Protein AF-A0A1Q9CDF4-F1 (afdb_monomer_lite)

pLDDT: mean 84.41, std 15.99, range [46.12, 98.31]

Organism: Symbiodinium microadriaticum (NCBI:txid2951)

Radius of gyration: 22.04 Å; chains: 1; bounding box: 80×31×55 Å

Foldseek 3Di:
DVLVVLLVPDQQNLVLVLVLLLLLLLLLLLLLCLLLVLQVLVHDVSCVVPVVVNVVSVVLNVLSVCLCCPQSVHPPDPVSSVVPVVSVVQLVVLLVVLQVVLVCCQPPPDCPPPVVPNPDSRSSSSSNSSSVSSVVCSNVSVVVSSVVSSVVPPDDDRDDDNDPSSLVSLVSSLVSVLVVLCCVLPVVCVVVVPPDVVSNVVSVVVNVVSCVVSVVVNVCSVCVPPVVVVVVVVVVVVVVVVPPDD

Sequence (246 aa):
MALKAKIWSCSDRVSLVPMVLVKTLLMHAALEVLRIGSQMLEGWTYIVRNKMNFCFDTVMLVCALSALRIVFDVPLTHSYLFEHRDVRNLVGMALGVALASEAFFAFVVPSDAMKAGAAGLSLANILFAAANYVDVVGFMPVVWRLYQAENALDDFAVGTMVSLEAKQQVRVFFGFVCTFYLWDDVLEPISSMMDEPVGMMAHAAHFIMLIDFAGFFLFQVNNPTTTKERGEQLQGLLDEDAQDDP

Structure (mmCIF, N/CA/C/O backbone):
data_AF-A0A1Q9CDF4-F1
#
_entry.id   AF-A0A1Q9CDF4-F1
#
loop_
_atom_site.group_PDB
_atom_site.id
_atom_site.type_symbol
_atom_site.label_atom_id
_atom_site.label_alt_id
_atom_site.label_comp_id
_atom_site.label_asym_id
_atom_site.label_entity_id
_atom_site.label_seq_id
_atom_site.pdbx_PDB_ins_code
_atom_site.Cartn_x
_atom_site.Cartn_y
_atom_site.Cartn_z
_atom_site.occupancy
_atom_site.B_iso_or_equiv
_atom_site.auth_seq_id
_atom_site.auth_comp_id
_atom_site.auth_asym_id
_atom_site.auth_atom_id
_atom_site.pdbx_PDB_model_num
ATOM 1 N N . MET A 1 1 ? -21.794 -0.805 -3.867 1.00 51.50 1 MET A N 1
ATOM 2 C CA . MET A 1 1 ? -23.145 -0.751 -3.250 1.00 51.50 1 MET A CA 1
ATOM 3 C C . MET A 1 1 ? -23.407 -1.920 -2.300 1.00 51.50 1 MET A C 1
ATOM 5 O O . MET A 1 1 ? -23.592 -1.657 -1.121 1.00 51.50 1 MET A O 1
ATOM 9 N N . ALA A 1 2 ? -23.350 -3.184 -2.747 1.00 55.94 2 ALA A N 1
ATOM 10 C CA . ALA A 1 2 ? -23.615 -4.349 -1.882 1.00 55.94 2 ALA A CA 1
ATOM 11 C C . ALA A 1 2 ? -22.716 -4.414 -0.631 1.00 55.94 2 ALA A C 1
ATOM 13 O O . ALA A 1 2 ? -23.214 -4.634 0.468 1.00 55.94 2 ALA A O 1
ATOM 14 N N . LEU A 1 3 ? -21.415 -4.118 -0.775 1.00 57.31 3 LEU A N 1
ATOM 15 C CA . LEU A 1 3 ? -20.489 -4.060 0.361 1.00 57.31 3 LEU A CA 1
ATOM 16 C C . LEU A 1 3 ? -20.908 -2.995 1.388 1.00 57.31 3 LEU A C 1
ATOM 18 O O . LEU A 1 3 ? -20.902 -3.266 2.577 1.00 57.31 3 LEU A O 1
ATOM 22 N N . LYS A 1 4 ? -21.342 -1.807 0.944 1.00 60.84 4 LYS A N 1
ATOM 23 C CA . LYS A 1 4 ? -21.821 -0.743 1.841 1.00 60.84 4 LYS A CA 1
ATOM 24 C C . LYS A 1 4 ? -23.091 -1.157 2.581 1.00 60.84 4 LYS A C 1
ATOM 26 O O . LYS A 1 4 ? -23.144 -0.992 3.792 1.00 60.84 4 LYS A O 1
ATOM 31 N N . ALA A 1 5 ? -24.077 -1.711 1.877 1.00 60.78 5 ALA A N 1
ATOM 32 C CA . ALA A 1 5 ? -25.334 -2.158 2.480 1.00 60.78 5 ALA A CA 1
ATOM 33 C C . ALA A 1 5 ? -25.118 -3.274 3.519 1.00 60.78 5 ALA A C 1
ATOM 35 O O . ALA A 1 5 ? -25.734 -3.258 4.578 1.00 60.78 5 ALA A O 1
ATOM 36 N N . LYS A 1 6 ? -24.182 -4.192 3.257 1.00 62.03 6 LYS A N 1
ATOM 37 C CA . LYS A 1 6 ? -23.807 -5.250 4.205 1.00 62.03 6 LYS A CA 1
ATOM 38 C C . LYS A 1 6 ? -22.963 -4.745 5.360 1.00 62.03 6 LYS A C 1
ATOM 40 O O . LYS A 1 6 ? -23.196 -5.118 6.499 1.00 62.03 6 LYS A O 1
ATOM 45 N N . ILE A 1 7 ? -22.030 -3.832 5.087 1.00 61.44 7 ILE A N 1
ATOM 46 C CA . ILE A 1 7 ? -21.322 -3.123 6.147 1.00 61.44 7 ILE A CA 1
ATOM 47 C C . ILE A 1 7 ? -22.382 -2.505 7.062 1.00 61.44 7 ILE A C 1
ATOM 49 O O . ILE A 1 7 ? -22.317 -2.763 8.250 1.00 61.44 7 ILE A O 1
ATOM 53 N N . TRP A 1 8 ? -23.410 -1.828 6.529 1.00 61.88 8 TRP A N 1
ATOM 54 C CA . TRP A 1 8 ? -24.532 -1.228 7.270 1.00 61.88 8 TRP A CA 1
ATOM 55 C C . TRP A 1 8 ? -25.296 -2.126 8.257 1.00 61.88 8 TRP A C 1
ATOM 57 O O . TRP A 1 8 ? -25.857 -1.543 9.184 1.00 61.88 8 TRP A O 1
ATOM 67 N N . SER A 1 9 ? -25.253 -3.458 8.177 1.00 62.62 9 SER A N 1
ATOM 68 C CA . SER A 1 9 ? -25.986 -4.333 9.107 1.00 62.62 9 SER A CA 1
ATOM 69 C C . SER A 1 9 ? -25.202 -4.779 10.353 1.00 62.62 9 SER A C 1
ATOM 71 O O . SER A 1 9 ? -25.824 -5.078 11.367 1.00 62.62 9 SER A O 1
ATOM 73 N N . CYS A 1 10 ? -23.862 -4.774 10.365 1.00 59.69 10 CYS A N 1
ATOM 74 C CA . CYS A 1 10 ? -23.097 -5.159 11.568 1.00 59.69 10 CYS A CA 1
ATOM 75 C C . CYS A 1 10 ? -23.105 -4.037 12.621 1.00 59.69 10 CYS A C 1
ATOM 77 O O . CYS A 1 10 ? -22.669 -2.931 12.324 1.00 59.69 10 CYS A O 1
ATOM 79 N N . SER A 1 11 ? -23.517 -4.261 13.868 1.00 58.44 11 SER A N 1
ATOM 80 C CA . SER A 1 11 ? -23.495 -3.176 14.871 1.00 58.44 11 SER A CA 1
ATOM 81 C C . SER A 1 11 ? -22.147 -3.001 15.598 1.00 58.44 11 SER A C 1
ATOM 83 O O . SER A 1 11 ? -21.921 -1.933 16.161 1.00 58.44 11 SER A O 1
ATOM 85 N N . ASP A 1 12 ? -21.238 -3.984 15.550 1.00 62.25 12 ASP A N 1
ATOM 86 C CA . ASP A 1 12 ? -19.915 -3.947 16.209 1.00 62.25 12 ASP A CA 1
ATOM 87 C C . ASP A 1 12 ? -18.754 -3.857 15.196 1.00 62.25 12 ASP A C 1
ATOM 89 O O . ASP A 1 12 ? -17.817 -4.651 15.159 1.00 62.25 12 ASP A O 1
ATOM 93 N N . ARG A 1 13 ? -18.845 -2.895 14.271 1.00 65.31 13 ARG A N 1
ATOM 94 C CA . ARG A 1 13 ? -17.840 -2.730 13.205 1.00 65.31 13 ARG A CA 1
ATOM 95 C C . ARG A 1 13 ? -16.533 -2.140 13.698 1.00 65.31 13 ARG A C 1
ATOM 97 O O . ARG A 1 13 ? -15.480 -2.428 13.144 1.00 65.31 13 ARG A O 1
ATOM 104 N N . VAL A 1 14 ? -16.597 -1.261 14.689 1.00 67.38 14 VAL A N 1
ATOM 105 C CA . VAL A 1 14 ? -15.475 -0.366 14.981 1.00 67.38 14 VAL A CA 1
ATOM 106 C C . VAL A 1 14 ? -14.435 -1.017 15.894 1.00 67.38 14 VAL A C 1
ATOM 108 O O . VAL A 1 14 ? -13.273 -0.629 15.842 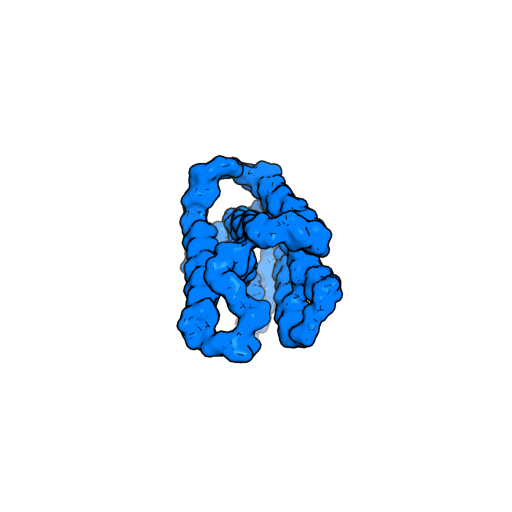1.00 67.38 14 VAL A O 1
ATOM 111 N N . SER A 1 15 ? -14.806 -2.048 16.657 1.00 69.94 15 SER A N 1
ATOM 112 C CA . SER A 1 15 ? -13.861 -2.843 17.453 1.00 69.94 15 SER A CA 1
ATOM 113 C C . SER A 1 15 ? -12.928 -3.695 16.581 1.00 69.94 15 SER A C 1
ATOM 115 O O . SER A 1 15 ? -11.756 -3.879 16.910 1.00 69.94 15 SER A O 1
ATOM 117 N N . LEU A 1 16 ? -13.413 -4.165 15.427 1.00 73.38 16 LEU A N 1
ATOM 118 C CA . LEU A 1 16 ? -12.631 -4.964 14.482 1.00 73.38 16 LEU A CA 1
ATOM 119 C C . LEU A 1 16 ? -11.686 -4.116 13.632 1.00 73.38 16 LEU A C 1
ATOM 121 O O . LEU A 1 16 ? -10.619 -4.595 13.248 1.00 73.38 16 LEU A O 1
ATOM 125 N N . VAL A 1 17 ? -12.061 -2.864 13.355 1.00 82.88 17 VAL A N 1
ATOM 126 C CA . VAL A 1 17 ? -11.344 -1.970 12.439 1.00 82.88 17 VAL A CA 1
ATOM 127 C C . VAL A 1 17 ? -9.850 -1.859 12.779 1.00 82.88 17 VAL A C 1
ATOM 129 O O . VAL A 1 17 ? -9.057 -2.194 11.898 1.00 82.88 17 VAL A O 1
ATOM 132 N N . PRO A 1 18 ? -9.415 -1.525 14.013 1.00 84.50 18 PRO A N 1
ATOM 133 C CA . PRO A 1 18 ? -7.995 -1.375 14.348 1.00 84.50 18 PRO A CA 1
ATOM 134 C C . PRO A 1 18 ? -7.098 -2.540 13.913 1.00 84.50 18 PRO A C 1
ATOM 136 O O . PRO A 1 18 ? -6.059 -2.323 13.292 1.00 84.50 18 PRO A O 1
ATOM 139 N N . MET A 1 19 ? -7.525 -3.784 14.157 1.00 85.62 19 MET A N 1
ATOM 140 C CA . MET A 1 19 ? -6.748 -4.980 13.799 1.00 85.62 19 MET A CA 1
ATOM 141 C C . MET A 1 19 ? -6.533 -5.117 12.291 1.00 85.62 19 MET A C 1
ATOM 143 O O . MET A 1 19 ? -5.534 -5.674 11.836 1.00 85.62 19 MET A O 1
ATOM 147 N N . VAL A 1 20 ? -7.498 -4.654 11.508 1.00 90.81 20 VAL A N 1
ATOM 148 C CA . VAL A 1 20 ? -7.445 -4.694 10.051 1.00 90.81 20 VAL A CA 1
ATOM 149 C C . VAL A 1 20 ? -6.605 -3.545 9.496 1.00 90.81 20 VAL A C 1
ATOM 151 O O . VAL A 1 20 ? -5.839 -3.738 8.548 1.00 90.81 20 VAL A O 1
ATOM 154 N N . LEU A 1 21 ? -6.717 -2.362 10.104 1.00 94.50 21 LEU A N 1
ATOM 155 C CA . LEU A 1 21 ? -5.946 -1.186 9.710 1.00 94.50 21 LEU A CA 1
ATOM 156 C C . LEU A 1 21 ? -4.444 -1.432 9.861 1.00 94.50 21 LEU A C 1
ATOM 158 O O . LEU A 1 21 ? -3.692 -1.089 8.955 1.00 94.50 21 LEU A O 1
ATOM 162 N N . VAL A 1 22 ? -4.020 -2.111 10.936 1.00 96.06 22 VAL A N 1
ATOM 163 C CA . VAL A 1 22 ? -2.616 -2.522 11.135 1.00 96.06 22 VAL A CA 1
ATOM 164 C C . VAL A 1 22 ? -2.112 -3.356 9.961 1.00 96.06 22 VAL A C 1
ATOM 166 O O . VAL A 1 22 ? -1.066 -3.059 9.394 1.00 96.06 22 VAL A O 1
ATOM 169 N N . LYS A 1 23 ? -2.870 -4.376 9.547 1.00 96.50 23 LYS A N 1
ATOM 170 C CA . LYS A 1 23 ? -2.483 -5.245 8.425 1.00 96.50 23 LYS A CA 1
ATOM 171 C C . LYS A 1 23 ? -2.402 -4.479 7.111 1.00 96.50 23 LYS A C 1
ATOM 173 O O . LYS A 1 23 ? -1.488 -4.708 6.331 1.00 96.50 23 LYS A O 1
ATOM 178 N N . THR A 1 24 ? -3.324 -3.549 6.895 1.00 96.12 24 THR A N 1
ATOM 179 C CA . THR A 1 24 ? -3.340 -2.707 5.692 1.00 96.12 24 THR A CA 1
ATOM 180 C C . THR A 1 24 ? -2.151 -1.742 5.680 1.00 96.12 24 THR A C 1
ATOM 182 O O . THR A 1 24 ? -1.486 -1.607 4.659 1.00 96.12 24 THR A O 1
ATOM 185 N N . LEU A 1 25 ? -1.803 -1.138 6.821 1.00 97.31 25 LEU A N 1
ATOM 186 C CA . LEU A 1 25 ? -0.587 -0.329 6.977 1.00 97.31 25 LEU A CA 1
ATOM 187 C C . LEU A 1 25 ? 0.688 -1.143 6.743 1.00 97.31 25 LEU A C 1
ATOM 189 O O . LEU A 1 25 ? 1.612 -0.650 6.107 1.00 97.31 25 LEU A O 1
ATOM 193 N N . LEU A 1 26 ? 0.738 -2.391 7.217 1.00 97.56 26 LEU A N 1
ATOM 194 C CA . LEU A 1 26 ? 1.860 -3.294 6.947 1.00 97.56 26 LEU A CA 1
ATOM 195 C C . LEU A 1 26 ? 1.983 -3.626 5.454 1.00 97.56 26 LEU A C 1
ATOM 197 O O . LEU A 1 26 ? 3.101 -3.683 4.949 1.00 97.56 26 LEU A O 1
ATOM 201 N N . MET A 1 27 ? 0.862 -3.803 4.746 1.00 97.94 27 MET A N 1
ATOM 202 C CA . MET A 1 27 ? 0.863 -3.968 3.286 1.00 97.94 27 MET A CA 1
ATOM 203 C C . MET A 1 27 ? 1.446 -2.735 2.584 1.00 97.94 27 MET A C 1
ATOM 205 O O . MET A 1 27 ? 2.305 -2.894 1.724 1.00 97.94 27 MET A O 1
ATOM 209 N N . HIS A 1 28 ? 1.062 -1.521 2.996 1.00 97.94 28 HIS A N 1
ATOM 210 C CA . HIS A 1 28 ? 1.619 -0.284 2.431 1.00 97.94 28 HIS A CA 1
ATOM 211 C C . HIS A 1 28 ? 3.105 -0.121 2.774 1.00 97.94 28 HIS A C 1
ATOM 213 O O . HIS A 1 28 ? 3.902 0.214 1.912 1.00 97.94 28 HIS A O 1
ATOM 219 N N . ALA A 1 29 ? 3.529 -0.446 3.999 1.00 98.00 29 ALA A N 1
ATOM 220 C CA . ALA A 1 29 ? 4.950 -0.436 4.342 1.00 98.00 29 ALA A CA 1
ATOM 221 C C . ALA A 1 29 ? 5.757 -1.426 3.478 1.00 98.00 29 ALA A C 1
ATOM 223 O O . ALA A 1 29 ? 6.869 -1.114 3.060 1.00 98.00 29 ALA A O 1
ATOM 224 N N . ALA A 1 30 ? 5.202 -2.608 3.183 1.00 98.06 30 ALA A N 1
ATOM 225 C CA . ALA A 1 30 ? 5.826 -3.567 2.276 1.00 98.06 30 ALA A CA 1
ATOM 226 C C . ALA A 1 30 ? 5.886 -3.039 0.833 1.00 98.06 30 ALA A C 1
ATOM 228 O O . ALA A 1 30 ? 6.928 -3.168 0.196 1.00 98.06 30 ALA A O 1
ATOM 229 N N . LEU A 1 31 ? 4.807 -2.419 0.346 1.00 97.81 31 LEU A N 1
ATOM 230 C CA . LEU A 1 31 ? 4.756 -1.738 -0.950 1.00 97.81 31 LEU A CA 1
ATOM 231 C C . LEU A 1 31 ? 5.882 -0.705 -1.070 1.00 97.81 31 LEU A C 1
ATOM 233 O O . LEU A 1 31 ? 6.659 -0.776 -2.019 1.00 97.81 31 LEU A O 1
ATOM 237 N N . GLU A 1 32 ? 6.030 0.188 -0.089 1.00 98.12 32 GLU A N 1
ATOM 238 C CA . GLU A 1 32 ? 7.061 1.232 -0.133 1.00 98.12 32 GLU A CA 1
ATOM 239 C C . GLU A 1 32 ? 8.474 0.652 -0.118 1.00 98.12 32 GLU A C 1
ATOM 241 O O . GLU A 1 32 ? 9.347 1.091 -0.862 1.00 98.12 32 GLU A O 1
ATOM 246 N N . VAL A 1 33 ? 8.715 -0.390 0.685 1.00 98.25 33 VAL A N 1
ATOM 247 C CA . VAL A 1 33 ? 10.013 -1.082 0.695 1.00 98.25 33 VAL A CA 1
ATOM 248 C C . VAL A 1 33 ? 10.331 -1.681 -0.677 1.00 98.25 33 VAL A C 1
ATOM 250 O O . VAL A 1 33 ? 11.479 -1.611 -1.118 1.00 98.25 33 VAL A O 1
ATOM 253 N N . LEU A 1 34 ? 9.337 -2.247 -1.368 1.00 98.31 34 LEU A N 1
ATOM 254 C CA . LEU A 1 34 ? 9.508 -2.776 -2.722 1.00 98.31 34 LEU A CA 1
ATOM 255 C C . LEU A 1 34 ? 9.769 -1.656 -3.742 1.00 98.31 34 LEU A C 1
ATOM 257 O O . LEU A 1 34 ? 10.687 -1.800 -4.553 1.00 98.31 34 LEU A O 1
ATOM 261 N N . ARG A 1 35 ? 9.037 -0.532 -3.675 1.00 97.38 35 ARG A N 1
ATOM 262 C CA . ARG A 1 35 ? 9.242 0.636 -4.555 1.00 97.38 35 ARG A CA 1
ATOM 263 C C . ARG A 1 35 ? 10.626 1.242 -4.372 1.00 97.38 35 ARG A C 1
ATOM 265 O O . ARG A 1 35 ? 11.392 1.301 -5.332 1.00 97.38 35 ARG A O 1
ATOM 272 N N . ILE A 1 36 ? 10.992 1.593 -3.141 1.00 97.69 36 ILE A N 1
ATOM 273 C CA . ILE A 1 36 ? 12.316 2.134 -2.807 1.00 97.69 36 ILE A CA 1
ATOM 274 C C . ILE A 1 36 ? 13.405 1.139 -3.223 1.00 97.69 36 ILE A C 1
ATOM 276 O O . ILE A 1 36 ? 14.395 1.527 -3.842 1.00 97.69 36 ILE A O 1
ATOM 280 N N . GLY A 1 37 ? 13.207 -0.155 -2.951 1.00 97.62 37 GLY A N 1
ATOM 281 C CA . GLY A 1 37 ? 14.114 -1.220 -3.377 1.00 97.62 37 GLY A CA 1
ATOM 282 C C . GLY A 1 37 ? 14.328 -1.249 -4.893 1.00 97.62 37 GLY A C 1
ATOM 283 O O . GLY A 1 37 ? 15.474 -1.301 -5.340 1.00 97.62 37 GLY A O 1
ATOM 284 N N . SER A 1 38 ? 13.257 -1.146 -5.685 1.00 96.56 38 SER A N 1
ATOM 285 C CA . SER A 1 38 ? 13.348 -1.039 -7.147 1.00 96.56 38 SER A CA 1
ATOM 286 C C . SER A 1 38 ? 14.145 0.190 -7.577 1.00 96.56 38 SER A C 1
ATOM 288 O O . SER A 1 38 ? 15.118 0.072 -8.321 1.00 96.56 38 SER A O 1
ATOM 290 N N . GLN A 1 39 ? 13.789 1.364 -7.050 1.00 95.38 39 GLN A N 1
ATOM 291 C CA . GLN A 1 39 ? 14.425 2.641 -7.389 1.00 95.38 39 GLN A CA 1
ATOM 292 C C . GLN A 1 39 ? 15.928 2.635 -7.061 1.00 95.38 39 GLN A C 1
ATOM 294 O O . GLN A 1 39 ? 16.735 3.188 -7.807 1.00 95.38 39 GLN A O 1
ATOM 299 N N . MET A 1 40 ? 16.321 1.977 -5.965 1.00 95.94 40 MET A N 1
ATOM 300 C CA . MET A 1 40 ? 17.725 1.799 -5.590 1.00 95.94 40 MET A CA 1
ATOM 301 C C . MET A 1 40 ? 18.485 0.874 -6.547 1.00 95.94 40 MET A C 1
ATOM 303 O O . MET A 1 40 ? 19.651 1.142 -6.841 1.00 95.94 40 MET A O 1
ATOM 307 N N . LEU A 1 41 ? 17.849 -0.191 -7.044 1.00 95.62 41 LEU A N 1
ATOM 308 C CA . LEU A 1 41 ? 18.460 -1.128 -7.994 1.00 95.62 41 LEU A CA 1
ATOM 309 C C . LEU A 1 41 ? 18.634 -0.532 -9.398 1.00 95.62 41 LEU A C 1
ATOM 311 O O . LEU A 1 41 ? 19.586 -0.893 -10.087 1.00 95.62 41 LEU A O 1
ATOM 315 N N . GLU A 1 42 ? 17.770 0.398 -9.808 1.00 92.38 42 GLU A N 1
ATOM 316 C CA . GLU A 1 42 ? 17.913 1.136 -11.076 1.00 92.38 42 GLU A CA 1
ATOM 317 C C . GLU A 1 42 ? 19.081 2.137 -11.065 1.00 92.38 42 GLU A C 1
ATOM 319 O O . GLU A 1 42 ? 19.568 2.561 -12.116 1.00 92.38 42 GLU A O 1
ATOM 324 N N . GLY A 1 43 ? 19.585 2.470 -9.875 1.00 92.31 43 GLY A N 1
ATOM 325 C CA . GLY A 1 43 ? 20.797 3.252 -9.678 1.00 92.31 43 GLY A CA 1
ATOM 326 C C . GLY A 1 43 ? 20.575 4.760 -9.527 1.00 92.31 43 GLY A C 1
ATOM 327 O O . GLY A 1 43 ? 19.477 5.304 -9.631 1.00 92.31 43 GLY A O 1
ATOM 328 N N . TRP A 1 44 ? 21.674 5.470 -9.255 1.00 91.12 44 TRP A N 1
ATOM 329 C CA . TRP A 1 44 ? 21.651 6.880 -8.842 1.00 91.12 44 TRP A CA 1
ATOM 330 C C . TRP A 1 44 ? 21.035 7.832 -9.876 1.00 91.12 44 TRP A C 1
ATOM 332 O O . TRP A 1 44 ? 20.349 8.789 -9.520 1.00 91.12 44 TRP A O 1
ATOM 342 N N . THR A 1 45 ? 21.264 7.581 -11.165 1.00 88.69 45 THR A N 1
ATOM 343 C CA . THR A 1 45 ? 20.718 8.404 -12.254 1.00 88.69 45 THR A CA 1
ATOM 344 C C . THR A 1 45 ? 19.193 8.389 -12.264 1.00 88.69 45 THR A C 1
ATOM 346 O O . THR A 1 45 ? 18.578 9.435 -12.481 1.00 88.69 45 THR A O 1
ATOM 349 N N . TYR A 1 46 ? 18.585 7.237 -11.973 1.00 88.56 46 TYR A N 1
ATOM 350 C CA . TYR A 1 46 ? 17.140 7.105 -11.860 1.00 88.56 46 TYR A CA 1
ATOM 351 C C . TYR A 1 46 ? 16.600 7.873 -10.651 1.00 88.56 46 TYR A C 1
ATOM 353 O O . TYR A 1 46 ? 15.673 8.669 -10.798 1.00 88.56 46 TYR A O 1
ATOM 361 N N . ILE A 1 47 ? 17.240 7.725 -9.486 1.00 89.19 47 ILE A N 1
ATOM 362 C CA . ILE A 1 47 ? 16.861 8.437 -8.254 1.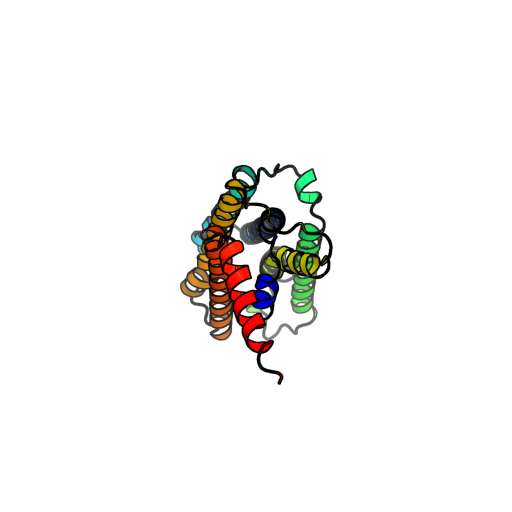00 89.19 47 ILE A CA 1
ATOM 363 C C . ILE A 1 47 ? 16.896 9.956 -8.463 1.00 89.19 47 ILE A C 1
ATOM 365 O O . ILE A 1 47 ? 15.966 10.656 -8.075 1.00 89.19 47 ILE A O 1
ATOM 369 N N . VAL A 1 48 ? 17.934 10.496 -9.111 1.00 88.81 48 VAL A N 1
ATOM 370 C CA . VAL A 1 48 ? 18.039 11.947 -9.357 1.00 88.81 48 VAL A CA 1
ATOM 371 C C . VAL A 1 48 ? 16.951 12.446 -10.311 1.00 88.81 48 VAL A C 1
ATOM 373 O O . VAL A 1 48 ? 16.455 13.565 -10.137 1.00 88.81 48 VAL A O 1
ATOM 376 N N . ARG A 1 49 ? 16.566 11.633 -11.303 1.00 90.75 49 ARG A N 1
ATOM 377 C CA . ARG A 1 49 ? 15.475 11.955 -12.232 1.00 90.75 49 ARG A CA 1
ATOM 378 C C . ARG A 1 49 ? 14.120 11.936 -11.520 1.00 90.75 49 ARG A C 1
ATOM 380 O O . ARG A 1 49 ? 13.367 12.893 -11.651 1.00 90.75 49 ARG A O 1
ATOM 387 N N . ASN A 1 50 ? 13.870 10.911 -10.708 1.00 91.88 50 ASN A N 1
ATOM 388 C CA . ASN A 1 50 ? 12.601 10.654 -10.018 1.00 91.88 50 ASN A CA 1
ATOM 389 C C . ASN A 1 50 ? 12.652 11.002 -8.523 1.00 91.88 50 ASN A C 1
ATOM 391 O O . ASN A 1 50 ? 12.018 10.372 -7.681 1.00 91.88 50 ASN A O 1
ATOM 395 N N . LYS A 1 51 ? 13.408 12.051 -8.196 1.00 93.69 51 LYS A N 1
ATOM 396 C CA . LYS A 1 51 ? 13.684 12.507 -6.827 1.00 93.69 51 LYS A CA 1
ATOM 397 C C . LYS A 1 51 ? 12.433 12.819 -6.007 1.00 93.69 51 LYS A C 1
ATOM 399 O O . LYS A 1 51 ? 12.451 12.618 -4.798 1.00 93.69 51 LYS A O 1
ATOM 404 N N . MET A 1 52 ? 11.362 13.294 -6.647 1.00 94.50 52 MET A N 1
ATOM 405 C CA . MET A 1 52 ? 10.092 13.559 -5.962 1.00 94.50 52 MET A CA 1
ATOM 406 C C . MET A 1 52 ? 9.422 12.261 -5.507 1.00 94.50 52 MET A C 1
ATOM 408 O O . MET A 1 52 ? 9.070 12.170 -4.337 1.00 94.50 52 MET A O 1
ATOM 412 N N . ASN A 1 53 ? 9.336 11.254 -6.382 1.00 93.94 53 ASN A N 1
ATOM 413 C CA . ASN A 1 53 ? 8.723 9.961 -6.062 1.00 93.94 53 ASN A CA 1
ATOM 414 C C . ASN A 1 53 ? 9.532 9.230 -4.989 1.00 93.94 53 ASN A C 1
ATOM 416 O O . ASN A 1 53 ? 8.979 8.856 -3.966 1.00 93.94 53 ASN A O 1
ATOM 420 N N . PHE A 1 54 ? 10.861 9.164 -5.138 1.00 95.62 54 PHE A N 1
ATOM 421 C CA . PHE A 1 54 ? 11.729 8.559 -4.120 1.00 95.62 54 PHE A CA 1
ATOM 422 C C . PHE A 1 54 ? 11.576 9.233 -2.743 1.00 95.62 54 PHE A C 1
ATOM 424 O O . PHE A 1 54 ? 11.533 8.568 -1.706 1.00 95.62 54 PHE A O 1
ATOM 431 N N . CYS A 1 55 ? 11.497 10.570 -2.718 1.00 96.69 55 CYS A N 1
ATOM 432 C CA . CYS A 1 55 ? 11.282 11.327 -1.485 1.00 96.69 55 CYS A CA 1
ATOM 433 C C . CYS A 1 55 ? 9.908 11.027 -0.879 1.00 96.69 55 CYS A C 1
ATOM 435 O O . CYS A 1 55 ? 9.817 10.787 0.324 1.00 96.69 55 CYS A O 1
ATOM 437 N N . PHE A 1 56 ? 8.861 11.014 -1.705 1.00 96.81 56 PHE A N 1
ATOM 438 C CA . PHE A 1 56 ? 7.503 10.719 -1.272 1.00 96.81 56 PHE A CA 1
ATOM 439 C C . PHE A 1 56 ? 7.392 9.304 -0.694 1.00 96.81 56 PHE A C 1
ATOM 441 O O . PHE A 1 56 ? 7.006 9.181 0.464 1.00 96.81 56 PHE A O 1
ATOM 448 N N . ASP A 1 57 ? 7.843 8.277 -1.417 1.00 97.25 57 ASP A N 1
ATOM 449 C CA . ASP A 1 57 ? 7.837 6.875 -0.970 1.00 97.25 57 ASP A CA 1
ATOM 450 C C . ASP A 1 57 ? 8.591 6.713 0.364 1.00 97.25 57 ASP A C 1
ATOM 452 O O . ASP A 1 57 ? 8.137 6.061 1.306 1.00 97.25 57 ASP A O 1
ATOM 456 N N . THR A 1 58 ? 9.733 7.400 0.510 1.00 98.06 58 THR A N 1
ATOM 457 C CA . THR A 1 58 ? 10.501 7.407 1.766 1.00 98.06 58 THR A CA 1
ATOM 458 C C . THR A 1 58 ? 9.718 8.053 2.912 1.00 98.06 58 THR A C 1
ATOM 460 O O . THR A 1 58 ? 9.688 7.519 4.025 1.00 98.06 58 THR A O 1
ATOM 463 N N . VAL A 1 59 ? 9.086 9.205 2.668 1.00 98.12 59 VAL A N 1
ATOM 464 C CA . VAL A 1 59 ? 8.258 9.897 3.666 1.00 98.12 59 VAL A CA 1
ATOM 465 C C . VAL A 1 59 ? 7.066 9.030 4.055 1.00 98.12 59 VAL A C 1
ATOM 467 O O . VAL A 1 59 ? 6.791 8.886 5.245 1.00 98.12 59 VAL A O 1
ATOM 470 N N . MET A 1 60 ? 6.403 8.402 3.089 1.00 98.00 60 MET A N 1
ATOM 471 C CA . MET A 1 60 ? 5.243 7.551 3.320 1.00 98.00 60 MET A CA 1
ATOM 472 C C . MET A 1 60 ? 5.602 6.267 4.061 1.00 98.00 60 MET A C 1
ATOM 474 O O . MET A 1 60 ? 4.887 5.903 4.997 1.00 98.00 60 MET A O 1
ATOM 478 N N . LEU A 1 61 ? 6.756 5.657 3.782 1.00 98.31 61 LEU A N 1
ATOM 479 C CA . LEU A 1 61 ? 7.283 4.555 4.586 1.00 98.31 61 LEU A CA 1
ATOM 480 C C . LEU A 1 61 ? 7.503 4.980 6.042 1.00 98.31 61 LEU A C 1
ATOM 482 O O . LEU A 1 61 ? 7.061 4.295 6.969 1.00 98.31 61 LEU A O 1
ATOM 486 N N . VAL A 1 62 ? 8.151 6.129 6.268 1.00 98.25 62 VAL A N 1
ATOM 487 C CA . VAL A 1 62 ? 8.365 6.663 7.623 1.00 98.25 62 VAL A CA 1
ATOM 488 C C . VAL A 1 62 ? 7.031 6.958 8.307 1.00 98.25 62 VAL A C 1
ATOM 490 O O . VAL A 1 62 ? 6.865 6.608 9.478 1.00 98.25 62 VAL A O 1
ATOM 493 N N . CYS A 1 63 ? 6.062 7.543 7.603 1.00 98.19 63 CYS A N 1
ATOM 494 C CA . CYS A 1 63 ? 4.720 7.802 8.119 1.00 98.19 63 CYS A CA 1
ATOM 495 C C . CYS A 1 63 ? 3.983 6.506 8.477 1.00 98.19 63 CYS A C 1
ATOM 497 O O . CYS A 1 63 ? 3.408 6.436 9.562 1.00 98.19 63 CYS A O 1
ATOM 499 N N . ALA A 1 64 ? 4.041 5.472 7.634 1.00 98.06 64 ALA A N 1
ATOM 500 C CA . ALA A 1 64 ? 3.409 4.180 7.886 1.00 98.06 64 ALA A CA 1
ATOM 501 C C . ALA A 1 64 ? 4.008 3.495 9.125 1.00 98.06 64 ALA A C 1
ATOM 503 O O . ALA A 1 64 ? 3.275 3.082 10.028 1.00 98.06 64 ALA A O 1
ATOM 504 N N . LEU A 1 65 ? 5.341 3.439 9.220 1.00 97.81 65 LEU A N 1
ATOM 505 C CA . LEU A 1 65 ? 6.047 2.870 10.373 1.00 97.81 65 LEU A CA 1
ATOM 506 C C . LEU A 1 65 ? 5.799 3.676 11.655 1.00 97.81 65 LEU A C 1
ATOM 508 O O . LEU A 1 65 ? 5.595 3.096 12.724 1.00 97.81 65 LEU A O 1
ATOM 512 N N . SER A 1 66 ? 5.765 5.007 11.555 1.00 97.69 66 SER A N 1
ATOM 513 C CA . SER A 1 66 ? 5.464 5.890 12.687 1.00 97.69 66 SER A CA 1
ATOM 514 C C . SER A 1 66 ? 4.023 5.719 13.158 1.00 97.69 66 SER A C 1
ATOM 516 O O . SER A 1 66 ? 3.790 5.620 14.360 1.00 97.69 66 SER A O 1
ATOM 518 N N . ALA A 1 67 ? 3.058 5.624 12.238 1.00 97.69 67 ALA A N 1
ATOM 519 C CA . ALA A 1 67 ? 1.662 5.362 12.567 1.00 97.69 67 ALA A CA 1
ATOM 520 C C . ALA A 1 67 ? 1.516 4.011 13.277 1.00 97.69 67 ALA A C 1
ATOM 522 O O . ALA A 1 67 ? 0.931 3.958 14.359 1.00 97.69 67 ALA A O 1
ATOM 523 N N . LEU A 1 68 ? 2.120 2.945 12.734 1.00 97.25 68 LEU A N 1
ATOM 524 C CA . LEU A 1 68 ? 2.150 1.623 13.367 1.00 97.25 68 LEU A CA 1
ATOM 525 C C . LEU A 1 68 ? 2.700 1.693 14.799 1.00 97.25 68 LEU A C 1
ATOM 527 O O . LEU A 1 68 ? 2.090 1.154 15.720 1.00 97.25 68 LEU A O 1
ATOM 531 N N . ARG A 1 69 ? 3.817 2.399 15.009 1.00 97.38 69 ARG A N 1
ATOM 532 C CA . ARG A 1 69 ? 4.486 2.446 16.314 1.00 97.38 69 ARG A CA 1
ATOM 533 C C . ARG A 1 69 ? 3.795 3.337 17.347 1.00 97.38 69 ARG A C 1
ATOM 535 O O . ARG A 1 69 ? 3.795 2.966 18.518 1.00 97.38 69 ARG A O 1
ATOM 542 N N . ILE A 1 70 ? 3.323 4.516 16.939 1.00 97.56 70 ILE A N 1
ATOM 543 C CA . ILE A 1 70 ? 2.839 5.583 17.836 1.00 97.56 70 ILE A CA 1
ATOM 544 C C . ILE A 1 70 ? 1.326 5.501 18.040 1.00 97.56 70 ILE A C 1
ATOM 546 O O . ILE A 1 70 ? 0.842 5.799 19.122 1.00 97.56 70 ILE A O 1
ATOM 550 N N . VAL A 1 71 ? 0.572 5.148 16.996 1.00 96.88 71 VAL A N 1
ATOM 551 C CA . VAL A 1 71 ? -0.899 5.220 17.008 1.00 96.88 71 VAL A CA 1
ATOM 552 C C . VAL A 1 71 ? -1.532 3.845 17.210 1.00 96.88 71 VAL A C 1
ATOM 554 O O . VAL A 1 71 ? -2.590 3.736 17.827 1.00 96.88 71 VAL A O 1
ATOM 557 N N . PHE A 1 72 ? -0.886 2.792 16.709 1.00 95.19 72 PHE A N 1
ATOM 558 C CA . PHE A 1 72 ? -1.353 1.411 16.865 1.00 95.19 72 PHE A CA 1
ATOM 559 C C . PHE A 1 72 ? -0.584 0.622 17.932 1.00 95.19 72 PHE A C 1
ATOM 561 O O . PHE A 1 72 ? -0.882 -0.553 18.128 1.00 95.19 72 PHE A O 1
ATOM 568 N N . ASP A 1 73 ? 0.400 1.244 18.593 1.00 96.06 73 ASP A N 1
ATOM 569 C CA . ASP A 1 73 ? 1.264 0.622 19.607 1.00 96.06 73 ASP A CA 1
ATOM 570 C C . ASP A 1 73 ? 1.882 -0.719 19.171 1.00 96.06 73 ASP A C 1
ATOM 572 O O . ASP A 1 73 ? 2.176 -1.603 19.978 1.00 96.06 73 ASP A O 1
ATOM 576 N N . VAL A 1 74 ? 2.122 -0.871 17.866 1.00 95.25 74 VAL A N 1
ATOM 577 C CA . VAL A 1 74 ? 2.677 -2.094 17.294 1.00 95.25 74 VAL A CA 1
ATOM 578 C C . VAL A 1 74 ? 4.189 -2.140 17.543 1.00 95.25 74 VAL A C 1
ATOM 580 O O . VAL A 1 74 ? 4.914 -1.220 17.138 1.00 95.25 74 VAL A O 1
ATOM 583 N N . PRO A 1 75 ? 4.719 -3.212 18.163 1.00 95.19 75 PRO A N 1
ATOM 584 C CA . PRO A 1 75 ? 6.156 -3.393 18.280 1.00 95.19 75 PRO A CA 1
ATOM 585 C C . PRO A 1 75 ? 6.748 -3.729 16.906 1.00 95.19 75 PRO A C 1
ATOM 587 O O . PRO A 1 75 ? 6.478 -4.783 16.336 1.00 95.19 75 PRO A O 1
ATOM 590 N N . LEU A 1 76 ? 7.620 -2.861 16.385 1.00 94.38 76 LEU A N 1
ATOM 591 C CA . LEU A 1 76 ? 8.337 -3.068 15.115 1.00 94.38 76 LEU A CA 1
ATOM 592 C C . LEU A 1 76 ? 9.498 -4.074 15.259 1.00 94.38 76 LEU A C 1
ATOM 594 O O . LEU A 1 76 ? 10.632 -3.812 14.869 1.00 94.38 76 LEU A O 1
ATOM 598 N N . THR A 1 77 ? 9.241 -5.224 15.881 1.00 95.69 77 THR A N 1
ATOM 599 C CA . THR A 1 77 ? 10.204 -6.327 15.987 1.00 95.69 77 THR A CA 1
ATOM 600 C C . THR A 1 77 ? 10.034 -7.271 14.801 1.00 95.69 77 THR A C 1
ATOM 602 O O . THR A 1 77 ? 8.908 -7.558 14.398 1.00 95.69 77 THR A O 1
ATOM 605 N N . HIS A 1 78 ? 11.132 -7.818 14.271 1.00 92.31 78 HIS A N 1
ATOM 606 C CA . HIS A 1 78 ? 11.083 -8.779 13.161 1.00 92.31 78 HIS A CA 1
ATOM 607 C C . HIS A 1 78 ? 10.107 -9.934 13.423 1.00 92.31 78 HIS A C 1
ATOM 609 O O . HIS A 1 78 ? 9.304 -10.261 12.555 1.00 92.31 78 HIS A O 1
ATOM 615 N N . SER A 1 79 ? 10.115 -10.500 14.635 1.00 94.56 79 SER A N 1
ATOM 616 C CA . SER A 1 79 ? 9.208 -11.586 15.022 1.00 94.56 79 SER A CA 1
ATOM 617 C C . SER A 1 79 ? 7.733 -11.224 14.836 1.00 94.56 79 SER A C 1
ATOM 619 O O . SER A 1 79 ? 6.976 -12.044 14.329 1.00 94.56 79 SER A O 1
ATOM 621 N N . TYR A 1 80 ? 7.353 -9.987 15.175 1.00 93.69 80 TYR A N 1
ATOM 622 C CA . TYR A 1 80 ? 5.983 -9.498 15.027 1.00 93.69 80 TYR A CA 1
ATOM 623 C C . TYR A 1 80 ? 5.603 -9.332 13.549 1.00 93.69 80 TYR A C 1
ATOM 625 O O . TYR A 1 80 ? 4.556 -9.802 13.112 1.00 93.69 80 TYR A O 1
ATOM 633 N N . LEU A 1 81 ? 6.495 -8.753 12.735 1.00 90.81 81 LEU A N 1
ATOM 634 C CA . LEU A 1 81 ? 6.264 -8.618 11.290 1.00 90.81 81 LEU A CA 1
ATOM 635 C C . LEU A 1 81 ? 6.052 -9.982 10.608 1.00 90.81 81 LEU A C 1
ATOM 637 O O . LEU A 1 81 ? 5.207 -10.108 9.723 1.00 90.81 81 LEU A O 1
ATOM 641 N N . PHE A 1 82 ? 6.770 -11.024 11.043 1.00 92.88 82 PHE A N 1
ATOM 642 C CA . PHE A 1 82 ? 6.620 -12.384 10.510 1.00 92.88 82 PHE A CA 1
ATOM 643 C C . PHE A 1 82 ? 5.415 -13.160 11.066 1.00 92.88 82 PHE A C 1
ATOM 645 O O . PHE A 1 82 ? 5.058 -14.203 10.500 1.00 92.88 82 PHE A O 1
ATOM 652 N N . GLU A 1 83 ? 4.784 -12.679 12.137 1.00 96.06 83 GLU A N 1
ATOM 653 C CA . GLU A 1 83 ? 3.602 -13.298 12.741 1.00 96.06 83 GLU A CA 1
ATOM 654 C C . GLU A 1 83 ? 2.354 -13.128 11.858 1.00 96.06 83 GLU A C 1
ATOM 656 O O . GLU A 1 83 ? 1.509 -14.025 11.777 1.00 96.06 83 GLU A O 1
ATOM 661 N N . HIS A 1 84 ? 2.280 -12.033 11.096 1.00 94.88 84 HIS A N 1
ATOM 662 C CA . HIS A 1 84 ? 1.198 -11.746 10.152 1.00 94.88 84 HIS A CA 1
ATOM 663 C C . HIS A 1 84 ? 1.306 -12.582 8.868 1.00 94.88 84 HIS A C 1
ATOM 665 O O . HIS A 1 84 ? 1.701 -12.110 7.798 1.00 94.88 84 HIS A O 1
ATOM 671 N N . ARG A 1 85 ? 0.945 -13.867 8.977 1.00 95.31 85 ARG A N 1
ATOM 672 C CA . ARG A 1 85 ? 1.002 -14.839 7.870 1.00 95.31 85 ARG A CA 1
ATOM 673 C C . ARG A 1 85 ? 0.208 -14.400 6.642 1.00 95.31 85 ARG A C 1
ATOM 675 O O . ARG A 1 85 ? 0.629 -14.692 5.533 1.00 95.31 85 ARG A O 1
ATOM 682 N N . ASP A 1 86 ? -0.919 -13.724 6.829 1.00 95.44 86 ASP A N 1
ATOM 683 C CA . ASP A 1 86 ? -1.763 -13.234 5.741 1.00 95.44 86 ASP A CA 1
ATOM 684 C C . ASP A 1 86 ? -1.084 -12.128 4.930 1.00 95.44 86 ASP A C 1
ATOM 686 O O . ASP A 1 86 ? -1.002 -12.249 3.711 1.00 95.44 86 ASP A O 1
ATOM 690 N N . VAL A 1 87 ? -0.507 -11.123 5.596 1.00 96.31 87 VAL A N 1
ATOM 691 C CA . VAL A 1 87 ? 0.291 -10.065 4.947 1.00 96.31 87 VAL A CA 1
ATOM 692 C C . VAL A 1 87 ? 1.462 -10.685 4.182 1.00 96.31 87 VAL A C 1
ATOM 694 O O . VAL A 1 87 ? 1.632 -10.442 2.990 1.00 96.31 87 VAL A O 1
ATOM 697 N N . ARG A 1 88 ? 2.228 -11.574 4.831 1.00 96.62 88 ARG A N 1
ATOM 698 C CA . ARG A 1 88 ? 3.371 -12.251 4.198 1.00 96.62 88 ARG A CA 1
ATOM 699 C C . ARG A 1 88 ? 2.963 -13.071 2.975 1.00 96.62 88 ARG A C 1
ATOM 701 O O . ARG A 1 88 ? 3.662 -13.043 1.968 1.00 96.62 88 ARG A O 1
ATOM 708 N N . ASN A 1 89 ? 1.866 -13.820 3.064 1.00 97.12 89 ASN A N 1
ATOM 709 C CA . ASN A 1 89 ? 1.400 -14.654 1.961 1.00 97.12 89 ASN A CA 1
ATOM 710 C C . ASN A 1 89 ? 0.920 -13.799 0.779 1.00 97.12 89 ASN A C 1
ATOM 712 O O . ASN A 1 89 ? 1.217 -14.150 -0.358 1.00 97.12 89 ASN A O 1
ATOM 716 N N . LEU A 1 90 ? 0.237 -12.676 1.034 1.00 97.25 90 LEU A N 1
ATOM 717 C CA . LEU A 1 90 ? -0.188 -11.743 -0.014 1.00 97.25 90 LEU A CA 1
ATOM 718 C C . LEU A 1 90 ? 1.010 -11.088 -0.711 1.00 97.25 90 LEU A C 1
ATOM 720 O O . LEU A 1 90 ? 1.070 -11.097 -1.937 1.00 97.25 90 LEU A O 1
ATOM 724 N N . VAL A 1 91 ? 1.996 -10.601 0.049 1.00 97.75 91 VAL A N 1
ATOM 725 C CA . VAL A 1 91 ? 3.233 -10.029 -0.514 1.00 97.75 91 VAL A CA 1
ATOM 726 C C . VAL A 1 91 ? 4.026 -11.084 -1.292 1.00 97.75 91 VAL A C 1
ATOM 728 O O . VAL A 1 91 ? 4.492 -10.824 -2.398 1.00 97.75 91 VAL A O 1
ATOM 731 N N . GLY A 1 92 ? 4.142 -12.303 -0.757 1.00 97.94 92 GLY A N 1
ATOM 732 C CA . GLY A 1 92 ? 4.797 -13.416 -1.447 1.00 97.94 92 GLY A CA 1
ATOM 733 C C . GLY A 1 92 ? 4.091 -13.809 -2.747 1.00 97.94 92 GLY A C 1
ATOM 734 O O . GLY A 1 92 ? 4.751 -14.078 -3.747 1.00 97.94 92 GLY A O 1
ATOM 735 N N . MET A 1 93 ? 2.756 -13.795 -2.758 1.00 97.88 93 MET A N 1
ATOM 736 C CA . MET A 1 93 ? 1.959 -14.031 -3.961 1.00 97.88 93 MET A CA 1
ATOM 737 C C . MET A 1 93 ? 2.171 -12.919 -4.995 1.00 97.88 93 MET A C 1
ATOM 739 O O . MET A 1 93 ? 2.404 -13.230 -6.158 1.00 97.88 93 MET A O 1
ATOM 743 N N . ALA A 1 94 ? 2.165 -11.650 -4.579 1.00 97.94 94 ALA A N 1
ATOM 744 C CA . ALA A 1 94 ? 2.440 -10.508 -5.452 1.00 97.94 94 ALA A CA 1
ATOM 745 C C . ALA A 1 94 ? 3.836 -10.593 -6.098 1.00 97.94 94 ALA A C 1
ATOM 747 O O . ALA A 1 94 ? 3.966 -10.423 -7.309 1.00 97.94 94 ALA A O 1
ATOM 748 N N . LEU A 1 95 ? 4.864 -10.955 -5.321 1.00 98.19 95 LEU A N 1
ATOM 749 C CA . LEU A 1 95 ? 6.217 -11.217 -5.829 1.00 98.19 95 LEU A CA 1
ATOM 750 C C . LEU A 1 95 ? 6.258 -12.390 -6.814 1.00 98.19 95 LEU A C 1
ATOM 752 O O . LEU A 1 95 ? 6.921 -12.307 -7.845 1.00 98.19 95 LEU A O 1
ATOM 756 N N . GLY A 1 96 ? 5.550 -13.482 -6.515 1.00 97.75 96 GLY A N 1
ATOM 757 C CA . GLY A 1 96 ? 5.467 -14.644 -7.399 1.00 97.75 96 GLY A CA 1
ATOM 758 C C . GLY A 1 96 ? 4.803 -14.316 -8.737 1.00 97.75 96 GLY A C 1
ATOM 759 O O . GLY A 1 96 ? 5.309 -14.721 -9.782 1.00 97.75 96 GLY A O 1
ATOM 760 N N . VAL A 1 97 ? 3.711 -13.545 -8.711 1.00 97.50 97 VAL A N 1
ATOM 761 C CA . VAL A 1 97 ? 3.019 -13.072 -9.920 1.00 97.50 97 VAL A CA 1
ATOM 762 C C . VAL A 1 97 ? 3.916 -12.128 -10.720 1.00 97.50 97 VAL A C 1
ATOM 764 O O . VAL A 1 97 ? 4.046 -12.329 -11.923 1.00 97.50 97 VAL A O 1
ATOM 767 N N . ALA A 1 98 ? 4.596 -11.177 -10.070 1.00 96.12 98 ALA A N 1
ATOM 768 C CA . ALA A 1 98 ? 5.553 -10.279 -10.721 1.00 96.12 98 ALA A CA 1
ATOM 769 C C . ALA A 1 98 ? 6.702 -11.024 -11.402 1.00 96.12 98 ALA A C 1
ATOM 771 O O . ALA A 1 98 ? 7.006 -10.779 -12.568 1.00 96.12 98 ALA A O 1
ATOM 772 N N . LEU A 1 99 ? 7.313 -11.982 -10.705 1.00 96.38 99 LEU A N 1
ATOM 773 C CA . LEU A 1 99 ? 8.371 -12.808 -11.276 1.00 96.38 99 LEU A CA 1
ATOM 774 C C . LEU A 1 99 ? 7.865 -13.609 -12.482 1.00 96.38 99 LEU A C 1
ATOM 776 O O . LEU A 1 99 ? 8.548 -13.678 -13.502 1.00 96.38 99 LEU A O 1
ATOM 780 N N . ALA A 1 100 ? 6.677 -14.209 -12.374 1.00 95.75 100 ALA A N 1
ATOM 781 C CA . ALA A 1 100 ? 6.086 -14.987 -13.454 1.00 95.75 100 ALA A CA 1
ATOM 782 C C . ALA A 1 100 ? 5.735 -14.117 -14.671 1.00 95.75 100 ALA A C 1
ATOM 784 O O . ALA A 1 100 ? 6.002 -14.539 -15.797 1.00 95.75 100 ALA A O 1
ATOM 785 N N . SER A 1 101 ? 5.186 -12.912 -14.469 1.00 93.38 101 SER A N 1
ATOM 786 C CA . SER A 1 101 ? 4.868 -11.990 -15.564 1.00 93.38 101 SER A CA 1
ATOM 787 C C . SER A 1 101 ? 6.130 -11.503 -16.269 1.00 93.38 101 SER A C 1
ATOM 789 O O . SER A 1 101 ? 6.213 -11.606 -17.491 1.00 93.38 101 SER A O 1
ATOM 791 N N . GLU A 1 102 ? 7.146 -11.066 -15.522 1.00 91.31 102 GLU A N 1
ATOM 792 C CA . GLU A 1 102 ? 8.419 -10.613 -16.097 1.00 91.31 102 GLU A CA 1
ATOM 793 C C . GLU A 1 102 ? 9.140 -11.747 -16.840 1.00 91.31 102 GLU A C 1
ATOM 795 O O . GLU A 1 102 ? 9.625 -11.557 -17.955 1.00 91.31 102 GLU A O 1
ATOM 800 N N . ALA A 1 103 ? 9.151 -12.963 -16.281 1.00 91.75 103 ALA A N 1
ATOM 801 C CA . ALA A 1 103 ? 9.713 -14.130 -16.957 1.00 91.75 103 ALA A CA 1
ATOM 802 C C . ALA A 1 103 ? 8.942 -14.478 -18.240 1.00 91.75 103 ALA A C 1
ATOM 804 O O . ALA A 1 103 ? 9.553 -14.784 -19.264 1.00 91.75 103 ALA A O 1
ATOM 805 N N . PHE A 1 104 ? 7.609 -14.409 -18.218 1.00 90.75 104 PHE A N 1
ATOM 806 C CA . PHE A 1 104 ? 6.791 -14.658 -19.402 1.00 90.75 104 PHE A CA 1
ATOM 807 C C . PHE A 1 104 ? 7.115 -13.666 -20.526 1.00 90.75 104 PHE A C 1
ATOM 809 O O . PHE A 1 104 ? 7.373 -14.086 -21.655 1.00 90.75 104 PHE A O 1
ATOM 816 N N . PHE A 1 105 ? 7.181 -12.367 -20.223 1.00 86.06 105 PHE A N 1
ATOM 817 C CA . PHE A 1 105 ? 7.548 -11.354 -21.215 1.00 86.06 105 PHE A CA 1
ATOM 818 C C . PHE A 1 105 ? 8.988 -11.513 -21.712 1.00 86.06 105 PHE A C 1
ATOM 820 O O . PHE A 1 105 ? 9.232 -11.357 -22.906 1.00 86.06 105 PHE A O 1
ATOM 827 N N . ALA A 1 106 ? 9.924 -11.885 -20.837 1.00 85.50 106 ALA A N 1
ATOM 828 C CA . ALA A 1 106 ? 11.322 -12.080 -21.207 1.00 85.50 106 ALA A CA 1
ATOM 829 C C . ALA A 1 106 ? 11.555 -13.307 -22.108 1.00 85.50 106 ALA A C 1
ATOM 831 O O . ALA A 1 106 ? 12.423 -13.259 -22.980 1.00 85.50 106 ALA A O 1
ATOM 832 N N . PHE A 1 107 ? 10.817 -14.405 -21.901 1.00 87.38 107 PHE A N 1
ATOM 833 C CA . PHE A 1 107 ? 11.096 -15.686 -22.567 1.00 87.38 107 PHE A CA 1
ATOM 834 C C . PHE A 1 107 ? 10.084 -16.094 -23.645 1.00 87.38 107 PHE A C 1
ATOM 836 O O . PHE A 1 107 ? 10.441 -16.884 -24.518 1.00 87.38 107 PHE A O 1
ATOM 843 N N . VAL A 1 108 ? 8.840 -15.608 -23.598 1.00 87.38 108 VAL A N 1
ATOM 844 C CA . VAL A 1 108 ? 7.754 -16.097 -24.471 1.00 87.38 108 VAL A CA 1
ATOM 845 C C . VAL A 1 108 ? 7.378 -15.097 -25.564 1.00 87.38 108 VAL A C 1
ATOM 847 O O . VAL A 1 108 ? 7.045 -15.514 -26.673 1.00 87.38 108 VAL A O 1
ATOM 850 N N . VAL A 1 109 ? 7.429 -13.788 -25.294 1.00 81.50 109 VAL A N 1
ATOM 851 C CA . VAL A 1 109 ? 6.953 -12.769 -26.245 1.00 81.50 109 VAL A CA 1
ATOM 852 C C . VAL A 1 109 ? 8.049 -12.429 -27.276 1.00 81.50 109 VAL A C 1
ATOM 854 O O . VAL A 1 109 ? 9.128 -11.979 -26.891 1.00 81.50 109 VAL A O 1
ATOM 857 N N . PRO A 1 110 ? 7.816 -12.629 -28.594 1.00 65.88 110 PRO A N 1
ATOM 858 C CA . PRO A 1 110 ? 8.830 -12.407 -29.625 1.00 65.88 110 PRO A CA 1
ATOM 859 C C . PRO A 1 110 ? 9.336 -10.959 -29.671 1.00 65.88 110 PRO A C 1
ATOM 861 O O . PRO A 1 110 ? 8.572 -10.000 -29.763 1.00 65.88 110 PRO A O 1
ATOM 864 N N . SER A 1 111 ? 10.661 -10.824 -29.654 1.00 62.59 111 SER A N 1
ATOM 865 C CA . SER A 1 111 ? 11.398 -9.595 -29.334 1.00 62.59 111 SER A CA 1
ATOM 866 C C . SER A 1 111 ? 11.268 -8.411 -30.308 1.00 62.59 111 SER A C 1
ATOM 868 O O . SER A 1 111 ? 11.770 -7.335 -30.004 1.00 62.59 111 SER A O 1
ATOM 870 N N . ASP A 1 112 ? 10.632 -8.542 -31.473 1.00 63.38 112 ASP A N 1
ATOM 871 C CA . ASP A 1 112 ? 10.788 -7.527 -32.531 1.00 63.38 112 ASP A CA 1
ATOM 872 C C . ASP A 1 112 ? 9.960 -6.248 -32.329 1.00 63.38 112 ASP A C 1
ATOM 874 O O . ASP A 1 112 ? 10.354 -5.199 -32.832 1.00 63.38 112 ASP A O 1
ATOM 878 N N . ALA A 1 113 ? 8.890 -6.287 -31.526 1.00 55.47 113 ALA A N 1
ATOM 879 C CA . ALA A 1 113 ? 8.082 -5.104 -31.192 1.00 55.47 113 ALA A CA 1
ATOM 880 C C . ALA A 1 113 ? 8.346 -4.536 -29.779 1.00 55.47 113 ALA A C 1
ATOM 882 O O . ALA A 1 113 ? 8.041 -3.375 -29.526 1.00 55.47 113 ALA A O 1
ATOM 883 N N . MET A 1 114 ? 8.942 -5.316 -28.864 1.00 54.81 114 MET A N 1
ATOM 884 C CA . MET A 1 114 ? 9.145 -4.936 -27.448 1.00 54.81 114 MET A CA 1
ATOM 885 C C . MET A 1 114 ? 10.618 -4.741 -27.040 1.00 54.81 114 MET A C 1
ATOM 887 O O . MET A 1 114 ? 10.919 -4.543 -25.864 1.00 54.81 114 MET A O 1
ATOM 891 N N . LYS A 1 115 ? 11.558 -4.727 -27.996 1.00 49.16 115 LYS A N 1
ATOM 892 C CA . LYS A 1 115 ? 13.005 -4.511 -27.761 1.00 49.16 115 LYS A CA 1
ATOM 893 C C . LYS A 1 115 ? 13.361 -3.219 -27.008 1.00 49.16 115 LYS A C 1
ATOM 895 O O . LYS A 1 115 ? 14.449 -3.148 -26.451 1.00 49.16 115 LYS A O 1
ATOM 900 N N . ALA A 1 116 ? 12.466 -2.231 -26.942 1.00 49.72 116 ALA A N 1
ATOM 901 C CA . ALA A 1 116 ? 12.671 -1.023 -26.139 1.00 49.72 116 ALA A CA 1
ATOM 902 C C . ALA A 1 116 ? 12.511 -1.253 -24.618 1.00 49.72 116 ALA A C 1
ATOM 904 O O . ALA A 1 116 ? 13.067 -0.486 -23.839 1.00 49.72 116 ALA A O 1
ATOM 905 N N . GLY A 1 117 ? 11.803 -2.312 -24.196 1.00 48.31 117 GLY A N 1
ATOM 906 C CA . GLY A 1 117 ? 11.611 -2.689 -22.785 1.00 48.31 117 GLY A CA 1
ATOM 907 C C . GLY A 1 117 ? 12.338 -3.971 -22.358 1.00 48.31 117 GLY A C 1
ATOM 908 O O . GLY A 1 117 ? 12.339 -4.318 -21.181 1.00 48.31 117 GLY A O 1
ATOM 909 N N . ALA A 1 118 ? 12.980 -4.681 -23.291 1.00 51.00 118 ALA A N 1
ATOM 910 C CA . ALA A 1 118 ? 13.607 -5.984 -23.063 1.00 51.00 118 ALA A CA 1
ATOM 911 C C . ALA A 1 118 ? 14.984 -5.891 -22.371 1.00 51.00 118 ALA A C 1
ATOM 913 O O . ALA A 1 118 ? 15.973 -6.433 -22.863 1.00 51.00 118 ALA A O 1
ATOM 914 N N . ALA A 1 119 ? 15.062 -5.242 -21.207 1.00 59.72 119 ALA A N 1
ATOM 915 C CA . ALA A 1 119 ? 16.266 -5.207 -20.366 1.00 59.72 119 ALA A CA 1
ATOM 916 C C . ALA A 1 119 ? 16.610 -6.570 -19.710 1.00 59.72 119 ALA A C 1
ATOM 918 O O . ALA A 1 119 ? 17.462 -6.644 -18.826 1.00 59.72 119 ALA A O 1
ATOM 919 N N . GLY A 1 120 ? 15.982 -7.664 -20.152 1.00 71.31 120 GLY A N 1
ATOM 920 C CA . GLY A 1 120 ? 16.071 -8.974 -19.516 1.00 71.31 120 GLY A CA 1
ATOM 921 C C . GLY A 1 120 ? 15.291 -9.032 -18.203 1.00 71.31 120 GLY A C 1
ATOM 922 O O . GLY A 1 120 ? 14.564 -8.107 -17.846 1.00 71.31 120 GLY A O 1
ATOM 923 N N . LEU A 1 121 ? 15.439 -10.146 -17.484 1.00 85.44 121 LEU A N 1
ATOM 924 C CA . LEU A 1 121 ? 14.828 -10.344 -16.172 1.00 85.44 121 LEU A CA 1
ATOM 925 C C . LEU A 1 121 ? 15.510 -9.424 -15.140 1.00 85.44 121 LEU A C 1
ATOM 927 O O . LEU A 1 121 ? 16.489 -9.807 -14.499 1.00 85.44 121 LEU A O 1
ATOM 931 N N . SER A 1 122 ? 15.026 -8.188 -15.020 1.00 91.69 122 SER A N 1
ATOM 932 C CA . SER A 1 122 ? 15.541 -7.192 -14.079 1.00 91.69 122 SER A CA 1
ATOM 933 C C . SER A 1 122 ? 14.878 -7.3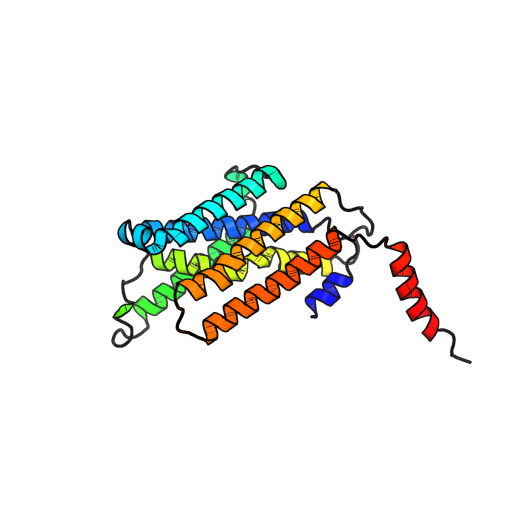55 -12.716 1.00 91.69 122 SER A C 1
ATOM 935 O O . SER A 1 122 ? 13.654 -7.312 -12.600 1.00 91.69 122 SER A O 1
ATOM 937 N N . LEU A 1 123 ? 15.688 -7.492 -11.660 1.00 94.69 123 LEU A N 1
ATOM 938 C CA . LEU A 1 123 ? 15.170 -7.526 -10.291 1.00 94.69 123 LEU A CA 1
ATOM 939 C C . LEU A 1 123 ? 14.414 -6.236 -9.946 1.00 94.69 123 LEU A C 1
ATOM 941 O O . LEU A 1 123 ? 13.416 -6.310 -9.240 1.00 94.69 123 LEU A O 1
ATOM 945 N N . ALA A 1 124 ? 14.843 -5.083 -10.471 1.00 94.50 124 ALA A N 1
ATOM 946 C CA . ALA A 1 124 ? 14.137 -3.824 -10.257 1.00 94.50 124 ALA A CA 1
ATOM 947 C C . ALA A 1 124 ? 12.709 -3.893 -10.821 1.00 94.50 124 ALA A C 1
ATOM 949 O O . ALA A 1 124 ? 11.752 -3.711 -10.076 1.00 94.50 124 ALA A O 1
ATOM 950 N N . ASN A 1 125 ? 12.551 -4.317 -12.081 1.00 92.50 125 ASN A N 1
ATOM 951 C CA . ASN A 1 125 ? 11.232 -4.476 -12.704 1.00 92.50 125 ASN A CA 1
ATOM 952 C C . ASN A 1 125 ? 10.335 -5.439 -11.914 1.00 92.50 125 ASN A C 1
ATOM 954 O O . ASN A 1 125 ? 9.159 -5.153 -11.709 1.00 92.50 125 ASN A O 1
ATOM 958 N N . ILE A 1 126 ? 10.895 -6.549 -11.416 1.00 96.06 126 ILE A N 1
ATOM 959 C CA . ILE A 1 126 ? 10.155 -7.505 -10.582 1.00 96.06 126 ILE A CA 1
ATOM 960 C C . ILE A 1 126 ? 9.684 -6.845 -9.281 1.00 96.06 126 ILE A C 1
ATOM 962 O O . ILE A 1 126 ? 8.531 -7.032 -8.898 1.00 96.06 126 ILE A O 1
ATOM 966 N N . LEU A 1 127 ? 10.541 -6.084 -8.590 1.00 97.62 127 LEU A N 1
ATOM 967 C CA . LEU A 1 127 ? 10.161 -5.398 -7.350 1.00 97.62 127 LEU A CA 1
ATOM 968 C C . LEU A 1 127 ? 9.115 -4.306 -7.603 1.00 97.62 127 LEU A C 1
ATOM 970 O O . LEU A 1 127 ? 8.157 -4.211 -6.839 1.00 97.62 127 LEU A O 1
ATOM 974 N N . PHE A 1 128 ? 9.258 -3.534 -8.681 1.00 95.44 128 PHE A N 1
ATOM 975 C CA . PHE A 1 128 ? 8.283 -2.520 -9.079 1.00 95.44 128 PHE A CA 1
ATOM 976 C C . PHE A 1 128 ? 6.921 -3.141 -9.413 1.00 95.44 128 PHE A C 1
ATOM 978 O O . PHE A 1 128 ? 5.900 -2.742 -8.855 1.00 95.44 128 PHE A O 1
ATOM 985 N N . ALA A 1 129 ? 6.898 -4.182 -10.251 1.00 95.62 129 ALA A N 1
ATOM 986 C CA . ALA A 1 129 ? 5.675 -4.910 -10.578 1.00 95.62 129 ALA A CA 1
ATOM 987 C C . ALA A 1 129 ? 5.046 -5.552 -9.331 1.00 95.62 129 ALA A C 1
ATOM 989 O O . ALA A 1 129 ? 3.831 -5.495 -9.146 1.00 95.62 129 ALA A O 1
ATOM 990 N N . ALA A 1 130 ? 5.862 -6.115 -8.434 1.00 97.94 130 ALA A N 1
ATOM 991 C CA . ALA A 1 130 ? 5.384 -6.665 -7.173 1.00 97.94 130 ALA A CA 1
ATOM 992 C C . ALA A 1 130 ? 4.758 -5.590 -6.284 1.00 97.94 130 ALA A C 1
ATOM 994 O O . ALA A 1 130 ? 3.711 -5.853 -5.702 1.00 97.94 130 ALA A O 1
ATOM 995 N N . ALA A 1 131 ? 5.343 -4.392 -6.203 1.00 97.69 131 ALA A N 1
ATOM 996 C CA . ALA A 1 131 ? 4.763 -3.277 -5.459 1.00 97.69 131 ALA A CA 1
ATOM 997 C C . ALA A 1 131 ? 3.367 -2.912 -5.988 1.00 97.69 131 ALA A C 1
ATOM 999 O O . ALA A 1 131 ? 2.438 -2.785 -5.195 1.00 97.69 131 ALA A O 1
ATOM 1000 N N . ASN A 1 132 ? 3.192 -2.857 -7.312 1.00 95.12 132 ASN A N 1
ATOM 1001 C CA . ASN A 1 132 ? 1.890 -2.594 -7.936 1.00 95.12 132 ASN A CA 1
ATOM 1002 C C . ASN A 1 132 ? 0.873 -3.707 -7.640 1.00 95.12 132 ASN A C 1
ATOM 1004 O O . ASN A 1 132 ? -0.287 -3.437 -7.343 1.00 95.12 132 ASN A O 1
ATOM 1008 N N . TYR A 1 133 ? 1.288 -4.977 -7.650 1.00 96.44 133 TYR A N 1
ATOM 1009 C CA . TYR A 1 133 ? 0.394 -6.063 -7.238 1.00 96.44 133 TYR A CA 1
ATOM 1010 C C . TYR A 1 133 ? 0.066 -6.019 -5.741 1.00 96.44 133 TYR A C 1
ATOM 1012 O O . TYR A 1 133 ? -1.072 -6.312 -5.377 1.00 96.44 133 TYR A O 1
ATOM 1020 N N . VAL A 1 134 ? 1.026 -5.656 -4.877 1.00 97.62 134 VAL A N 1
ATOM 1021 C CA . VAL A 1 134 ? 0.801 -5.452 -3.434 1.00 97.62 134 VAL A CA 1
ATOM 1022 C C . VAL A 1 134 ? -0.216 -4.342 -3.206 1.00 97.62 134 VAL A C 1
ATOM 1024 O O . VAL A 1 134 ? -1.070 -4.518 -2.342 1.00 97.62 134 VAL A O 1
ATOM 1027 N N . ASP A 1 135 ? -0.167 -3.262 -3.984 1.00 95.44 135 ASP A N 1
ATOM 1028 C CA . ASP A 1 135 ? -1.142 -2.173 -3.925 1.00 95.44 135 ASP A CA 1
ATOM 1029 C C . ASP A 1 135 ? -2.566 -2.674 -4.197 1.00 95.44 135 ASP A C 1
ATOM 1031 O O . ASP A 1 135 ? -3.460 -2.552 -3.357 1.00 95.44 135 ASP A O 1
ATOM 1035 N N . VAL A 1 136 ? -2.744 -3.402 -5.305 1.00 92.81 136 VAL A N 1
ATOM 1036 C CA . VAL A 1 136 ? -4.036 -3.993 -5.695 1.00 92.81 136 VAL A CA 1
ATOM 1037 C C . VAL A 1 136 ? -4.605 -4.905 -4.602 1.00 92.81 136 VAL A C 1
ATOM 1039 O O . VAL A 1 136 ? -5.813 -4.905 -4.348 1.00 92.81 136 VAL A O 1
ATOM 1042 N N . VAL A 1 137 ? -3.758 -5.694 -3.932 1.00 96.06 137 VAL A N 1
ATOM 1043 C CA . VAL A 1 137 ? -4.199 -6.584 -2.842 1.00 96.06 137 VAL A CA 1
ATOM 1044 C C . VAL A 1 137 ? -4.096 -5.951 -1.451 1.00 96.06 137 VAL A C 1
ATOM 1046 O O . VAL A 1 137 ? -4.419 -6.611 -0.460 1.00 96.06 137 VAL A O 1
ATOM 1049 N N . GLY A 1 138 ? -3.697 -4.681 -1.345 1.00 94.69 138 GLY A N 1
ATOM 1050 C CA . GLY A 1 138 ? -3.372 -4.008 -0.085 1.00 94.69 138 GLY A CA 1
ATOM 1051 C C . GLY A 1 138 ? -4.551 -3.943 0.882 1.00 94.69 138 GLY A C 1
ATOM 1052 O O . GLY A 1 138 ? -4.376 -4.087 2.093 1.00 94.69 138 GLY A O 1
ATOM 1053 N N . PHE A 1 139 ? -5.771 -3.844 0.345 1.00 93.25 139 PHE A N 1
ATOM 1054 C CA . PHE A 1 139 ? -7.022 -3.832 1.109 1.00 93.25 139 PHE A CA 1
ATOM 1055 C C . PHE A 1 139 ? -7.655 -5.216 1.322 1.00 93.25 139 PHE A C 1
ATOM 1057 O O . PHE A 1 139 ? -8.675 -5.321 2.010 1.00 93.25 139 PHE A O 1
ATOM 1064 N N . MET A 1 140 ? -7.074 -6.305 0.802 1.00 93.94 140 MET A N 1
ATOM 1065 C CA . MET A 1 140 ? -7.616 -7.657 1.009 1.00 93.94 140 MET A CA 1
ATOM 1066 C C . MET A 1 140 ? -7.754 -8.065 2.482 1.00 93.94 140 MET A C 1
ATOM 1068 O O . MET A 1 140 ? -8.763 -8.698 2.805 1.00 93.94 140 MET A O 1
ATOM 1072 N N . PRO A 1 141 ? -6.852 -7.681 3.412 1.00 92.25 141 PRO A N 1
ATOM 1073 C CA . PRO A 1 141 ? -7.067 -7.931 4.835 1.00 92.25 141 PRO A CA 1
ATOM 1074 C C . PRO A 1 141 ? -8.390 -7.348 5.352 1.00 92.25 141 PRO A C 1
ATOM 1076 O O . PRO A 1 141 ? -9.042 -7.969 6.194 1.00 92.25 141 PRO A O 1
ATOM 1079 N N . VAL A 1 142 ? -8.815 -6.193 4.824 1.00 89.44 142 VAL A N 1
ATOM 1080 C CA . VAL A 1 142 ? -10.101 -5.555 5.149 1.00 89.44 142 VAL A CA 1
ATOM 1081 C C . VAL A 1 142 ? -11.263 -6.349 4.608 1.00 89.44 142 VAL A C 1
ATOM 1083 O O . VAL A 1 142 ? -12.168 -6.697 5.368 1.00 89.44 142 VAL A O 1
ATOM 1086 N N . VAL A 1 143 ? -11.219 -6.689 3.325 1.00 88.25 143 VAL A N 1
ATOM 1087 C CA . VAL A 1 143 ? -12.282 -7.459 2.672 1.00 88.25 143 VAL A CA 1
ATOM 1088 C C . VAL A 1 143 ? -12.474 -8.807 3.365 1.00 88.25 143 VAL A C 1
ATOM 1090 O O . VAL A 1 143 ? -13.597 -9.177 3.702 1.00 88.25 143 VAL A O 1
ATOM 1093 N N . TRP A 1 144 ? -11.379 -9.508 3.658 1.00 89.12 144 TRP A N 1
ATOM 1094 C CA . TRP A 1 144 ? -11.414 -10.805 4.326 1.00 89.12 144 TRP A CA 1
ATOM 1095 C C . TRP A 1 144 ? -12.014 -10.725 5.730 1.00 89.12 144 TRP A C 1
ATOM 1097 O O . TRP A 1 144 ? -12.809 -11.574 6.128 1.00 89.12 144 TRP A O 1
ATOM 1107 N N . ARG A 1 145 ? -11.666 -9.689 6.494 1.00 85.12 145 ARG A N 1
ATOM 1108 C CA . ARG A 1 145 ? -12.190 -9.494 7.850 1.00 85.12 145 ARG A CA 1
ATOM 1109 C C . ARG A 1 145 ? -13.660 -9.106 7.861 1.00 85.12 145 ARG A C 1
ATOM 1111 O O . ARG A 1 145 ? -14.392 -9.615 8.702 1.00 85.12 145 ARG A O 1
ATOM 1118 N N . LEU A 1 146 ? -14.097 -8.281 6.912 1.00 81.44 146 LEU A N 1
ATOM 1119 C CA . LEU A 1 146 ? -15.517 -7.991 6.713 1.00 81.44 146 LEU A CA 1
ATOM 1120 C C . LEU A 1 146 ? -16.293 -9.263 6.356 1.00 81.44 146 LEU A C 1
ATOM 1122 O O . LEU A 1 146 ? -17.347 -9.512 6.931 1.00 81.44 146 LEU A O 1
ATOM 1126 N N . TYR A 1 147 ? -15.736 -10.104 5.483 1.00 84.38 147 TYR A N 1
ATOM 1127 C CA . TYR A 1 147 ? -16.329 -11.392 5.131 1.00 84.38 147 TYR A CA 1
ATOM 1128 C C . TYR A 1 147 ? -16.415 -12.349 6.331 1.00 84.38 147 TYR A C 1
ATOM 1130 O O . TYR A 1 147 ? -17.425 -13.019 6.524 1.00 84.38 147 TYR A O 1
ATOM 1138 N N . GLN A 1 148 ? -15.381 -12.417 7.175 1.00 84.44 148 GLN A N 1
ATOM 1139 C CA . GLN A 1 148 ? -15.424 -13.230 8.397 1.00 84.44 148 GLN A CA 1
ATOM 1140 C C . GLN A 1 148 ? -16.467 -12.724 9.396 1.00 84.44 148 GLN A C 1
ATOM 1142 O O . GLN A 1 148 ? -17.195 -13.535 9.958 1.00 84.44 148 GLN A O 1
ATOM 1147 N N . ALA A 1 149 ? -16.550 -11.407 9.598 1.00 78.81 149 ALA A N 1
ATOM 1148 C CA . ALA A 1 149 ? -17.545 -10.802 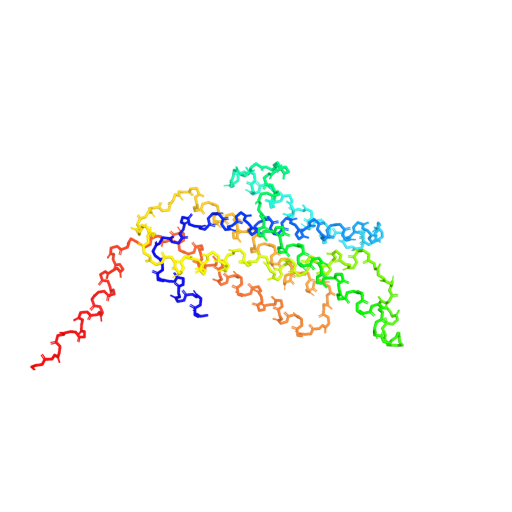10.480 1.00 78.81 149 ALA A CA 1
ATOM 1149 C C . ALA A 1 149 ? -18.976 -11.081 9.997 1.00 78.81 149 ALA A C 1
ATOM 1151 O O . ALA A 1 149 ? -19.852 -11.344 10.812 1.00 78.81 149 ALA A O 1
ATOM 1152 N N . GLU A 1 150 ? -19.194 -11.094 8.678 1.00 74.56 150 GLU A N 1
ATOM 1153 C CA . GLU A 1 150 ? -20.484 -11.450 8.080 1.00 74.56 150 GLU A CA 1
ATOM 1154 C C . GLU A 1 150 ? -20.853 -12.923 8.287 1.00 74.56 150 GLU A C 1
ATOM 1156 O O . GLU A 1 150 ? -22.025 -13.237 8.413 1.00 74.56 150 GLU A O 1
ATOM 1161 N N . ASN A 1 151 ? -19.885 -13.839 8.318 1.00 80.69 151 ASN A N 1
ATOM 1162 C CA . ASN A 1 151 ? -20.180 -15.261 8.518 1.00 80.69 151 ASN A CA 1
ATOM 1163 C C . ASN A 1 151 ? -20.256 -15.660 9.999 1.00 80.69 151 ASN A C 1
ATOM 1165 O O . ASN A 1 151 ? -20.805 -16.708 10.322 1.00 80.69 151 ASN A O 1
ATOM 1169 N N . ALA A 1 152 ? -19.717 -14.842 10.902 1.00 75.81 152 ALA A N 1
ATOM 1170 C CA . ALA A 1 152 ? -19.701 -15.084 12.344 1.00 75.81 152 ALA A CA 1
ATOM 1171 C C . ALA A 1 152 ? -20.965 -14.550 13.054 1.00 75.81 152 ALA A C 1
ATOM 1173 O O . ALA A 1 152 ? -20.865 -14.055 14.175 1.00 75.81 152 ALA A O 1
ATOM 1174 N N . LEU A 1 153 ? -22.129 -14.637 12.394 1.00 56.78 153 LEU A N 1
ATOM 1175 C CA . LEU A 1 153 ? -23.402 -13.969 12.725 1.00 56.78 153 LEU A CA 1
ATOM 1176 C C . LEU A 1 153 ? -23.937 -14.134 14.161 1.00 56.78 153 LEU A C 1
ATOM 1178 O O . LEU A 1 153 ? -24.855 -13.398 14.508 1.00 56.78 153 LEU A O 1
ATOM 1182 N N . ASP A 1 154 ? -23.370 -15.003 15.001 1.00 53.28 154 ASP A N 1
ATOM 1183 C CA . ASP A 1 154 ? -23.974 -15.360 16.291 1.00 53.28 154 ASP A CA 1
ATOM 1184 C C . ASP A 1 154 ? -23.290 -14.813 17.561 1.00 53.28 154 ASP A C 1
ATOM 1186 O O . ASP A 1 154 ? -23.916 -14.874 18.612 1.00 53.28 154 ASP A O 1
ATOM 1190 N N . ASP A 1 155 ? -22.080 -14.226 17.526 1.00 54.41 155 ASP A N 1
ATOM 1191 C CA . ASP A 1 155 ? -21.345 -13.944 18.790 1.00 54.41 155 ASP A CA 1
ATOM 1192 C C . ASP A 1 155 ? -20.676 -12.560 18.935 1.00 54.41 155 ASP A C 1
ATOM 1194 O O . ASP A 1 155 ? -20.034 -12.277 19.952 1.00 54.41 155 ASP A O 1
ATOM 1198 N N . PHE A 1 156 ? -20.825 -11.643 17.974 1.00 54.78 156 PHE A N 1
ATOM 1199 C CA . PHE A 1 156 ? -20.282 -10.288 18.143 1.00 54.78 156 PHE A CA 1
ATOM 1200 C C . PHE A 1 156 ? -21.252 -9.405 18.929 1.00 54.78 156 PHE A C 1
ATOM 1202 O O . PHE A 1 156 ? -22.211 -8.859 18.384 1.00 54.78 156 PHE A O 1
ATOM 1209 N N . ALA A 1 157 ? -20.986 -9.290 20.233 1.00 50.72 157 ALA A N 1
ATOM 1210 C CA . ALA A 1 157 ? -21.735 -8.479 21.184 1.00 50.72 157 ALA A CA 1
ATOM 1211 C C . ALA A 1 157 ? -21.930 -7.035 20.685 1.00 50.72 157 ALA A C 1
ATOM 1213 O O . ALA A 1 157 ? -21.059 -6.169 20.767 1.00 50.72 157 ALA A O 1
ATOM 1214 N N . VAL A 1 158 ? -23.134 -6.786 20.182 1.00 46.12 158 VAL A N 1
ATOM 1215 C CA . VAL A 1 158 ? -23.629 -5.494 19.722 1.00 46.12 158 VAL A CA 1
ATOM 1216 C C . VAL A 1 158 ? -23.657 -4.498 20.887 1.00 46.12 158 VAL A C 1
ATOM 1218 O O . VAL A 1 158 ? -24.372 -4.706 21.863 1.00 46.12 158 VAL A O 1
ATOM 1221 N N . GLY A 1 159 ? -22.921 -3.386 20.769 1.00 53.16 159 GLY A N 1
ATOM 1222 C CA . GLY A 1 159 ? -23.102 -2.216 21.643 1.00 53.16 159 GLY A CA 1
ATOM 1223 C C . GLY A 1 159 ? -21.861 -1.683 22.360 1.00 53.16 159 GLY A C 1
ATOM 1224 O O . GLY A 1 159 ? -21.998 -0.808 23.216 1.00 53.16 159 GLY A O 1
ATOM 1225 N N . THR A 1 160 ? -20.654 -2.147 22.036 1.00 57.69 160 THR A N 1
ATOM 1226 C CA . THR A 1 160 ? -19.441 -1.564 22.622 1.00 57.69 160 THR A CA 1
ATOM 1227 C C . THR A 1 160 ? -19.219 -0.142 22.101 1.00 57.69 160 THR A C 1
ATOM 1229 O O . THR A 1 160 ? -19.156 0.131 20.900 1.00 57.69 160 THR A O 1
ATOM 1232 N N . MET A 1 161 ? -19.131 0.811 23.031 1.00 66.75 161 MET A N 1
ATOM 1233 C CA . MET A 1 161 ? -18.725 2.172 22.708 1.00 66.75 161 MET A CA 1
ATOM 1234 C C . MET A 1 161 ? -17.336 2.152 22.073 1.00 66.75 161 MET A C 1
ATOM 1236 O O . MET A 1 161 ? -16.388 1.615 22.642 1.00 66.75 161 MET A O 1
ATOM 1240 N N . VAL A 1 162 ? -17.209 2.789 20.911 1.00 75.31 162 VAL A N 1
ATOM 1241 C CA . VAL A 1 162 ? -15.917 2.981 20.250 1.00 75.31 162 VAL A CA 1
ATOM 1242 C C . VAL A 1 162 ? -14.991 3.776 21.164 1.00 75.31 162 VAL A C 1
ATOM 1244 O O . VAL A 1 162 ? -15.299 4.928 21.492 1.00 75.31 162 VAL A O 1
ATOM 1247 N N . SER A 1 163 ? -13.850 3.193 21.540 1.00 87.12 163 SER A N 1
ATOM 1248 C CA . SER A 1 163 ? -12.838 3.895 22.331 1.00 87.12 163 SER A CA 1
ATOM 1249 C C . SER A 1 163 ? -12.314 5.122 21.578 1.00 87.12 163 SER A C 1
ATOM 1251 O O . SER A 1 163 ? -12.232 5.135 20.347 1.00 87.12 163 SER A O 1
ATOM 1253 N N . LEU A 1 164 ? -11.950 6.178 22.310 1.00 89.25 164 LEU A N 1
ATOM 1254 C CA . LEU A 1 164 ? -11.377 7.391 21.713 1.00 89.25 164 LEU A CA 1
ATOM 1255 C C . LEU A 1 164 ? -10.106 7.074 20.901 1.00 89.25 164 LEU A C 1
ATOM 1257 O O . LEU A 1 164 ? -9.896 7.650 19.834 1.00 89.25 164 LEU A O 1
ATOM 1261 N N . GLU A 1 165 ? -9.321 6.106 21.373 1.00 91.25 165 GLU A N 1
ATOM 1262 C CA . GLU A 1 165 ? -8.127 5.578 20.709 1.00 91.25 165 GLU A CA 1
ATOM 1263 C C . GLU A 1 165 ? -8.454 4.969 19.341 1.00 91.25 165 GLU A C 1
ATOM 1265 O O . GLU A 1 165 ? -7.838 5.341 18.343 1.00 91.25 165 GLU A O 1
ATOM 1270 N N . ALA A 1 166 ? -9.486 4.122 19.249 1.00 89.44 166 ALA A N 1
ATOM 1271 C CA . ALA A 1 166 ? -9.918 3.549 17.975 1.00 89.44 166 ALA A CA 1
ATOM 1272 C C . ALA A 1 166 ? -10.372 4.643 16.994 1.00 89.44 166 ALA A C 1
ATOM 1274 O O . ALA A 1 166 ? -10.065 4.586 15.802 1.00 89.44 166 ALA A O 1
ATOM 1275 N N . LYS A 1 167 ? -11.040 5.700 17.483 1.00 90.75 167 LYS A N 1
ATOM 1276 C CA . LYS A 1 167 ? -11.401 6.853 16.639 1.00 90.75 167 LYS A CA 1
ATOM 1277 C C . LYS A 1 167 ? -10.167 7.563 16.087 1.00 90.75 167 LYS A C 1
ATOM 1279 O O . LYS A 1 167 ? -10.150 7.941 14.915 1.00 90.75 167 LYS A O 1
ATOM 1284 N N . GLN A 1 168 ? -9.147 7.758 16.920 1.00 94.00 168 GLN A N 1
ATOM 1285 C CA . GLN A 1 168 ? -7.886 8.371 16.511 1.00 94.00 168 GLN A CA 1
ATOM 1286 C C . GLN A 1 168 ? -7.144 7.499 15.490 1.00 94.00 168 GLN A C 1
ATOM 1288 O O . GLN A 1 168 ? -6.722 8.020 14.459 1.00 94.00 168 GLN A O 1
ATOM 1293 N N . GLN A 1 169 ? -7.062 6.188 15.722 1.00 94.31 169 GLN A N 1
ATOM 1294 C CA . GLN A 1 169 ? -6.471 5.215 14.798 1.00 94.31 169 GLN A CA 1
ATOM 1295 C C . GLN A 1 169 ? -7.117 5.273 13.414 1.00 94.31 169 GLN A C 1
ATOM 1297 O O . GLN A 1 169 ? -6.415 5.378 12.410 1.00 94.31 169 GLN A O 1
ATOM 1302 N N . VAL A 1 170 ? -8.452 5.289 13.358 1.00 92.94 170 VAL A N 1
ATOM 1303 C CA . VAL A 1 170 ? -9.204 5.402 12.101 1.00 92.94 170 VAL A CA 1
ATOM 1304 C C . VAL A 1 170 ? -8.892 6.711 11.378 1.00 92.94 170 VAL A C 1
ATOM 1306 O O . VAL A 1 170 ? -8.626 6.699 10.178 1.00 92.94 170 VAL A O 1
ATOM 1309 N N . ARG A 1 171 ? -8.887 7.844 12.092 1.00 94.38 171 ARG A N 1
ATOM 1310 C CA . ARG A 1 171 ? -8.592 9.155 11.490 1.00 94.38 171 ARG A CA 1
ATOM 1311 C C . ARG A 1 171 ? -7.180 9.221 10.918 1.00 94.38 171 ARG A C 1
ATOM 1313 O O . ARG A 1 171 ? -7.014 9.686 9.796 1.00 94.38 171 ARG A O 1
ATOM 1320 N N . VAL A 1 172 ? -6.184 8.754 11.671 1.00 96.62 172 VAL A N 1
ATOM 1321 C CA . VAL A 1 172 ? -4.786 8.749 11.220 1.00 96.62 172 VAL A CA 1
ATOM 1322 C C . VAL A 1 172 ? -4.616 7.825 10.020 1.00 96.62 172 VAL A C 1
ATOM 1324 O O . VAL A 1 172 ? -4.021 8.233 9.028 1.00 96.62 172 VAL A O 1
ATOM 1327 N N . PHE A 1 173 ? -5.182 6.618 10.073 1.00 96.12 173 PHE A N 1
ATOM 1328 C CA . PHE A 1 173 ? -5.117 5.664 8.971 1.00 96.12 173 PHE A CA 1
ATOM 1329 C C . PHE A 1 173 ? -5.729 6.220 7.683 1.00 96.12 173 PHE A C 1
ATOM 1331 O O . PHE A 1 173 ? -5.079 6.205 6.644 1.00 96.12 173 PHE A O 1
ATOM 1338 N N . PHE A 1 174 ? -6.956 6.743 7.734 1.00 95.56 174 PHE A N 1
ATOM 1339 C CA . 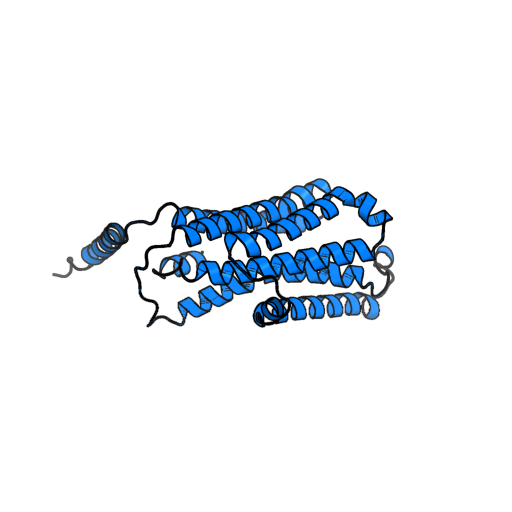PHE A 1 174 ? -7.589 7.276 6.527 1.00 95.56 174 PHE A CA 1
ATOM 1340 C C . PHE A 1 174 ? -6.939 8.576 6.055 1.00 95.56 174 PHE A C 1
ATOM 1342 O O . PHE A 1 174 ? -6.878 8.805 4.855 1.00 95.56 174 PHE A O 1
ATOM 1349 N N . GLY A 1 175 ? -6.392 9.393 6.959 1.00 96.38 175 GLY A N 1
ATOM 1350 C CA . GLY A 1 175 ? -5.549 10.527 6.578 1.00 96.38 175 GLY A CA 1
ATOM 1351 C C . GLY A 1 175 ? -4.305 10.087 5.800 1.00 96.38 175 GLY A C 1
ATOM 1352 O O . GLY A 1 175 ? -4.004 10.665 4.756 1.00 96.38 175 GLY A O 1
ATOM 1353 N N . PHE A 1 176 ? -3.632 9.031 6.267 1.00 97.38 176 PHE A N 1
ATOM 1354 C CA . PHE A 1 176 ? -2.511 8.403 5.567 1.00 97.38 176 PHE A CA 1
ATOM 1355 C C . PHE A 1 176 ? -2.931 7.878 4.187 1.00 97.38 176 PHE A C 1
ATOM 1357 O O . PHE A 1 176 ? -2.360 8.311 3.194 1.00 97.38 176 PHE A O 1
ATOM 1364 N N . VAL A 1 177 ? -3.964 7.031 4.110 1.00 96.25 177 VAL A N 1
ATOM 1365 C CA . VAL A 1 177 ? -4.458 6.434 2.853 1.00 96.25 177 VAL A CA 1
ATOM 1366 C C . VAL A 1 177 ? -4.883 7.509 1.851 1.00 96.25 177 VAL A C 1
ATOM 1368 O O . VAL A 1 177 ? -4.464 7.469 0.701 1.00 96.25 177 VAL A O 1
ATOM 1371 N N . CYS A 1 178 ? -5.662 8.509 2.272 1.00 96.56 178 CYS A N 1
ATOM 1372 C CA . CYS A 1 178 ? -6.078 9.587 1.375 1.00 96.56 178 CYS A CA 1
ATOM 1373 C C . CYS A 1 178 ? -4.884 10.392 0.850 1.00 96.56 178 CYS A C 1
ATOM 1375 O O . CYS A 1 178 ? -4.897 10.793 -0.307 1.00 96.56 178 CYS A O 1
ATOM 1377 N N . THR A 1 179 ? -3.862 10.630 1.678 1.00 97.38 179 THR A N 1
ATOM 1378 C CA . THR A 1 179 ? -2.647 11.341 1.247 1.00 97.38 179 THR A CA 1
ATOM 1379 C C . THR A 1 179 ? -1.817 10.487 0.291 1.00 97.38 179 THR A C 1
ATOM 1381 O O . THR A 1 179 ? -1.364 10.999 -0.729 1.00 97.38 179 THR A O 1
ATOM 1384 N N . PHE A 1 180 ? -1.663 9.194 0.597 1.00 97.12 180 PHE A N 1
ATOM 1385 C CA . PHE A 1 180 ? -0.960 8.220 -0.235 1.00 97.12 180 PHE A CA 1
ATOM 1386 C C . PHE A 1 180 ? -1.565 8.163 -1.638 1.00 97.12 180 PHE A C 1
ATOM 1388 O O . PHE A 1 180 ? -0.897 8.500 -2.609 1.00 97.12 180 PHE A O 1
ATOM 1395 N N . TYR A 1 181 ? -2.860 7.865 -1.738 1.00 96.94 181 TYR A N 1
ATOM 1396 C CA . TYR A 1 181 ? -3.518 7.717 -3.035 1.00 96.94 181 TYR A CA 1
ATOM 1397 C C . TYR A 1 181 ? -3.808 9.047 -3.733 1.00 96.94 181 TYR A C 1
ATOM 1399 O O . TYR A 1 181 ? -3.934 9.070 -4.948 1.00 96.94 181 TYR A O 1
ATOM 1407 N N . LEU A 1 182 ? -3.856 10.184 -3.026 1.00 97.06 182 LEU A N 1
ATOM 1408 C CA . LEU A 1 182 ? -3.867 11.484 -3.709 1.00 97.06 182 LEU A CA 1
ATOM 1409 C C . LEU A 1 182 ? -2.575 11.676 -4.506 1.00 97.06 182 LEU A C 1
ATOM 1411 O O . LEU A 1 182 ? -2.602 12.203 -5.617 1.00 97.06 182 LEU A O 1
ATOM 1415 N N . TRP A 1 183 ? -1.440 11.274 -3.940 1.00 96.56 183 TRP A N 1
ATOM 1416 C CA . TRP A 1 183 ? -0.190 11.308 -4.677 1.00 96.56 183 TRP A CA 1
ATOM 1417 C C . TRP A 1 183 ? -0.188 10.275 -5.804 1.00 96.56 183 TRP A C 1
ATOM 1419 O O . TRP A 1 183 ? -0.006 10.663 -6.954 1.00 96.56 183 TRP A O 1
ATOM 1429 N N . ASP A 1 184 ? -0.465 9.011 -5.482 1.00 94.69 184 ASP A N 1
ATOM 1430 C CA . ASP A 1 184 ? -0.316 7.876 -6.402 1.00 94.69 184 ASP A CA 1
ATOM 1431 C C . ASP A 1 184 ? -1.317 7.889 -7.566 1.00 94.69 184 ASP A C 1
ATOM 1433 O O . ASP A 1 184 ? -0.949 7.692 -8.716 1.00 94.69 184 ASP A O 1
ATOM 1437 N N . ASP A 1 185 ? -2.591 8.184 -7.300 1.00 95.69 185 ASP A N 1
ATOM 1438 C CA . ASP A 1 185 ? -3.648 8.094 -8.313 1.00 95.69 185 ASP A CA 1
ATOM 1439 C C . ASP A 1 185 ? -3.932 9.424 -9.021 1.00 95.69 185 ASP A C 1
ATOM 1441 O O . ASP A 1 185 ? -4.637 9.461 -10.033 1.00 95.69 185 ASP A O 1
ATOM 1445 N N . VAL A 1 186 ? -3.437 10.546 -8.491 1.00 95.12 186 VAL A N 1
ATOM 1446 C CA . VAL A 1 186 ? -3.746 11.873 -9.043 1.00 95.12 186 VAL A CA 1
ATOM 1447 C C . VAL A 1 186 ? -2.479 12.626 -9.406 1.00 95.12 186 VAL A C 1
ATOM 1449 O O . VAL A 1 186 ? -2.289 12.975 -10.570 1.00 95.12 186 VAL A O 1
ATOM 1452 N N . LEU A 1 187 ? -1.609 12.907 -8.436 1.00 95.31 187 LEU A N 1
ATOM 1453 C CA . LEU A 1 187 ? -0.465 13.787 -8.676 1.00 95.31 187 LEU A CA 1
ATOM 1454 C C . LEU A 1 187 ? 0.601 13.129 -9.557 1.00 95.31 187 LEU A C 1
ATOM 1456 O O . LEU A 1 187 ? 1.083 13.779 -10.487 1.00 95.31 187 LEU A O 1
ATOM 1460 N N . GLU A 1 188 ? 0.944 11.864 -9.318 1.00 92.94 188 GLU A N 1
ATOM 1461 C CA . GLU A 1 188 ? 1.936 11.143 -10.115 1.00 92.94 188 GLU A CA 1
ATOM 1462 C C . GLU A 1 188 ? 1.482 10.983 -11.581 1.00 92.94 188 GLU A C 1
ATOM 1464 O O . GLU A 1 188 ? 2.219 11.456 -12.454 1.00 92.94 188 GLU A O 1
ATOM 1469 N N . PRO A 1 189 ? 0.285 10.447 -11.898 1.00 92.75 189 PRO A N 1
ATOM 1470 C CA . PRO A 1 189 ? -0.230 10.363 -13.267 1.00 92.75 189 PRO A CA 1
ATOM 1471 C C . PRO A 1 189 ? -0.237 11.697 -14.021 1.00 92.75 189 PRO A C 1
ATOM 1473 O O . PRO A 1 189 ? 0.148 11.763 -15.190 1.00 92.75 189 PRO A O 1
ATOM 1476 N N . ILE A 1 190 ? -0.628 12.785 -13.346 1.00 91.69 190 ILE A N 1
ATOM 1477 C CA . ILE A 1 190 ? -0.631 14.132 -13.933 1.00 91.69 190 ILE A CA 1
ATOM 1478 C C . ILE A 1 190 ? 0.802 14.614 -14.186 1.00 91.69 190 ILE A C 1
ATOM 1480 O O . ILE A 1 190 ? 1.093 15.170 -15.245 1.00 91.69 190 ILE A O 1
ATOM 1484 N N . SER A 1 191 ? 1.705 14.414 -13.224 1.00 91.25 191 SER A N 1
ATOM 1485 C CA . SER A 1 191 ? 3.094 14.878 -13.322 1.00 91.25 191 SER A CA 1
ATOM 1486 C C . SER A 1 191 ? 3.922 14.098 -14.345 1.00 91.25 191 SER A C 1
ATOM 1488 O O . SER A 1 191 ? 4.795 14.675 -14.993 1.00 91.25 191 SER A O 1
ATOM 1490 N N . SER A 1 192 ? 3.622 12.810 -14.517 1.00 87.38 192 SER A N 1
ATOM 1491 C CA . SER A 1 192 ? 4.266 11.916 -15.480 1.00 87.38 192 SER A CA 1
ATOM 1492 C C . SER A 1 192 ? 3.722 12.069 -16.902 1.00 87.38 192 SER A C 1
ATOM 1494 O O . SER A 1 192 ? 4.285 11.474 -17.816 1.00 87.38 192 SER A O 1
ATOM 1496 N N . MET A 1 193 ? 2.682 12.895 -17.099 1.00 87.38 193 MET A N 1
ATOM 1497 C CA . MET A 1 193 ? 1.978 13.058 -18.376 1.00 87.38 193 MET A CA 1
ATOM 1498 C C . MET A 1 193 ? 1.564 11.705 -18.962 1.00 87.38 193 MET A C 1
ATOM 1500 O O . MET A 1 193 ? 1.866 11.403 -20.112 1.00 87.38 193 MET A O 1
ATOM 1504 N N . MET A 1 194 ? 0.916 10.864 -18.154 1.00 83.25 194 MET A N 1
ATOM 1505 C CA . MET A 1 194 ? 0.543 9.520 -18.584 1.00 83.25 194 MET A CA 1
ATOM 1506 C C . MET A 1 194 ? -0.361 9.564 -19.830 1.00 83.25 194 MET A C 1
ATOM 1508 O O . MET A 1 194 ? -1.505 10.015 -19.772 1.00 83.25 194 MET A O 1
ATOM 1512 N N . ASP A 1 195 ? 0.159 9.065 -20.954 1.00 83.75 195 ASP A N 1
ATOM 1513 C CA . ASP A 1 195 ? -0.490 9.138 -22.272 1.00 83.75 195 ASP A CA 1
ATOM 1514 C C . ASP A 1 195 ? -1.656 8.144 -22.441 1.00 83.75 195 ASP A C 1
ATOM 1516 O O . ASP A 1 195 ? -2.401 8.206 -23.420 1.00 83.75 195 ASP A O 1
ATOM 1520 N N . GLU A 1 196 ? -1.835 7.217 -21.496 1.00 89.06 196 GLU A N 1
ATOM 1521 C CA . GLU A 1 196 ? -2.863 6.178 -21.548 1.00 89.06 196 GLU A CA 1
ATOM 1522 C C . GLU A 1 196 ? -4.162 6.643 -20.859 1.00 89.06 196 GLU A C 1
ATOM 1524 O O . GLU A 1 196 ? -4.278 6.582 -19.629 1.00 89.06 196 GLU A O 1
ATOM 1529 N N . PRO A 1 197 ? -5.202 7.060 -21.614 1.00 88.94 197 PRO A N 1
ATOM 1530 C CA . PRO A 1 197 ? -6.418 7.622 -21.023 1.00 88.94 197 PRO A CA 1
ATOM 1531 C C . PRO A 1 197 ? -7.176 6.602 -20.166 1.00 88.94 197 PRO A C 1
ATOM 1533 O O . PRO A 1 197 ? -7.772 6.964 -19.154 1.00 88.94 197 PRO A O 1
ATOM 1536 N N . VAL A 1 198 ? -7.130 5.320 -20.544 1.00 90.50 198 VAL A N 1
ATOM 1537 C CA . VAL A 1 198 ? -7.753 4.232 -19.776 1.00 90.50 198 VAL A CA 1
ATOM 1538 C C . VAL A 1 198 ? -7.061 4.059 -18.423 1.00 90.50 198 VAL A C 1
ATOM 1540 O O . VAL A 1 198 ? -7.749 3.892 -17.418 1.00 90.50 198 VAL A O 1
ATOM 1543 N N . GLY A 1 199 ? -5.728 4.171 -18.381 1.00 88.62 199 GLY A N 1
ATOM 1544 C CA . GLY A 1 199 ? -4.957 4.149 -17.139 1.00 88.62 199 GLY A CA 1
ATOM 1545 C C . GLY A 1 199 ? -5.348 5.304 -16.218 1.00 88.62 199 GLY A C 1
ATOM 1546 O O . GLY A 1 199 ? -5.682 5.079 -15.057 1.00 88.62 199 GLY A O 1
ATOM 1547 N N . MET A 1 200 ? -5.432 6.532 -16.747 1.00 89.75 200 MET A N 1
ATOM 1548 C CA . MET A 1 200 ? -5.842 7.693 -15.941 1.00 89.75 200 MET A CA 1
ATOM 1549 C C . MET A 1 200 ? -7.255 7.533 -15.377 1.00 89.75 200 MET A C 1
ATOM 1551 O O . MET A 1 200 ? -7.510 7.878 -14.225 1.00 89.75 200 MET A O 1
ATOM 1555 N N . MET A 1 201 ? -8.184 6.996 -16.174 1.00 91.69 201 MET A N 1
ATOM 1556 C CA . MET A 1 201 ? -9.542 6.721 -15.708 1.00 91.69 201 MET A CA 1
ATOM 1557 C C . MET A 1 201 ? -9.569 5.659 -14.608 1.00 91.69 201 MET A C 1
ATOM 1559 O O . MET A 1 201 ? -10.365 5.785 -13.677 1.00 91.69 201 MET A O 1
ATOM 1563 N N . ALA A 1 202 ? -8.716 4.635 -14.695 1.00 90.00 202 ALA A N 1
ATOM 1564 C CA . ALA A 1 202 ? -8.603 3.606 -13.668 1.00 90.00 202 ALA A CA 1
ATOM 1565 C C . ALA A 1 202 ? -8.096 4.192 -12.341 1.00 90.00 202 ALA A C 1
ATOM 1567 O O . ALA A 1 202 ? -8.745 3.978 -11.318 1.00 90.00 202 ALA A O 1
ATOM 1568 N N . HIS A 1 203 ? -7.031 5.000 -12.367 1.00 92.44 203 HIS A N 1
ATOM 1569 C CA . HIS A 1 203 ? -6.521 5.701 -11.181 1.00 92.44 203 HIS A CA 1
ATOM 1570 C C . HIS A 1 203 ? -7.564 6.658 -10.583 1.00 92.44 203 HIS A C 1
ATOM 1572 O O . HIS A 1 203 ? -7.859 6.604 -9.391 1.00 92.44 203 HIS A O 1
ATOM 1578 N N . ALA A 1 204 ? -8.231 7.471 -11.409 1.00 92.19 204 ALA A N 1
ATOM 1579 C CA . ALA A 1 204 ? -9.284 8.367 -10.929 1.00 92.19 204 ALA A CA 1
ATOM 1580 C C . ALA A 1 204 ? -10.453 7.601 -10.280 1.00 92.19 204 ALA A C 1
ATOM 1582 O O . ALA A 1 204 ? -10.956 7.998 -9.227 1.00 92.19 204 ALA A O 1
ATOM 1583 N N . ALA A 1 205 ? -10.888 6.491 -10.887 1.00 93.19 205 ALA A N 1
ATOM 1584 C CA . ALA A 1 205 ? -11.933 5.643 -10.323 1.00 93.19 205 ALA A CA 1
ATOM 1585 C C . ALA A 1 205 ? -11.490 5.000 -9.001 1.00 93.19 205 ALA A C 1
ATOM 1587 O O . ALA A 1 205 ? -12.274 4.971 -8.049 1.00 93.19 205 ALA A O 1
ATOM 1588 N N . HIS A 1 206 ? -10.245 4.524 -8.928 1.00 93.12 206 HIS A N 1
ATOM 1589 C CA . HIS A 1 206 ? -9.652 3.963 -7.720 1.00 93.12 206 HIS A CA 1
ATOM 1590 C C . HIS A 1 206 ? -9.659 4.979 -6.570 1.00 93.12 206 HIS A C 1
ATOM 1592 O O . HIS A 1 206 ? -10.260 4.720 -5.523 1.00 93.12 206 HIS A O 1
ATOM 1598 N N . PHE A 1 207 ? -9.147 6.186 -6.811 1.00 94.56 207 PHE A N 1
ATOM 1599 C CA . PHE A 1 207 ? -9.110 7.260 -5.824 1.00 94.56 207 PHE A CA 1
ATOM 1600 C C . PHE A 1 207 ? -10.502 7.687 -5.337 1.00 94.56 207 PHE A C 1
ATOM 1602 O O . PHE A 1 207 ? -10.724 7.859 -4.137 1.00 94.56 207 PHE A O 1
ATOM 1609 N N . ILE A 1 208 ? -11.478 7.815 -6.245 1.00 94.94 208 ILE A N 1
ATOM 1610 C CA . ILE A 1 208 ? -12.859 8.172 -5.880 1.00 94.94 208 ILE A CA 1
ATOM 1611 C C . ILE A 1 208 ? -13.483 7.093 -4.989 1.00 94.94 208 ILE A C 1
ATOM 1613 O O . ILE A 1 208 ? -14.122 7.424 -3.986 1.00 94.94 208 ILE A O 1
ATOM 1617 N N . MET A 1 209 ? -13.291 5.810 -5.317 1.00 91.56 209 MET A N 1
ATOM 1618 C CA . MET A 1 209 ? -13.775 4.708 -4.480 1.00 91.56 209 MET A CA 1
ATOM 1619 C C . MET A 1 209 ? -13.128 4.729 -3.091 1.00 91.56 209 MET A C 1
ATOM 1621 O O . MET A 1 209 ? -13.816 4.483 -2.097 1.00 91.56 209 MET A O 1
ATOM 1625 N N . LEU A 1 210 ? -11.839 5.064 -3.006 1.00 92.50 210 LEU A N 1
ATOM 1626 C CA . LEU A 1 210 ? -11.117 5.182 -1.742 1.00 92.50 210 LEU A CA 1
ATOM 1627 C C . LEU A 1 210 ? -11.594 6.361 -0.895 1.00 92.50 210 LEU A C 1
ATOM 1629 O O . LEU A 1 210 ? -11.813 6.181 0.301 1.00 92.50 210 LEU A O 1
ATOM 1633 N N . ILE A 1 211 ? -11.824 7.538 -1.486 1.00 94.38 211 ILE A N 1
ATOM 1634 C CA . ILE A 1 211 ? -12.398 8.689 -0.770 1.00 94.38 211 ILE A CA 1
ATOM 1635 C C . ILE A 1 211 ? -13.796 8.358 -0.255 1.00 94.38 211 ILE A C 1
ATOM 1637 O O . ILE A 1 211 ? -14.116 8.661 0.892 1.00 94.38 211 ILE A O 1
ATOM 1641 N N . ASP A 1 212 ? -14.634 7.740 -1.083 1.00 92.69 212 ASP A N 1
ATOM 1642 C CA . ASP A 1 212 ? -15.988 7.348 -0.701 1.00 92.69 212 ASP A CA 1
ATOM 1643 C C . ASP A 1 212 ? -15.972 6.335 0.459 1.00 92.69 212 ASP A C 1
ATOM 1645 O O . ASP A 1 212 ? -16.730 6.450 1.429 1.00 92.69 212 ASP A O 1
ATOM 1649 N N . PHE A 1 213 ? -15.048 5.374 0.409 1.00 87.69 213 PHE A N 1
ATOM 1650 C CA . PHE A 1 213 ? -14.807 4.418 1.484 1.00 87.69 213 PHE A CA 1
ATOM 1651 C C . PHE A 1 213 ? -14.286 5.098 2.763 1.00 87.69 213 PHE A C 1
ATOM 1653 O O . PHE A 1 213 ? -14.835 4.882 3.844 1.00 87.69 213 PHE A O 1
ATOM 1660 N N . ALA A 1 214 ? -13.284 5.970 2.659 1.00 91.38 214 ALA A N 1
ATOM 1661 C CA . ALA A 1 214 ? -12.705 6.700 3.785 1.00 91.38 214 ALA A CA 1
ATOM 1662 C C . ALA A 1 214 ? -13.715 7.649 4.440 1.00 91.38 214 ALA A C 1
ATOM 1664 O O . ALA A 1 214 ? -13.885 7.644 5.661 1.00 91.38 214 ALA A O 1
ATOM 1665 N N . GLY A 1 215 ? -14.435 8.426 3.631 1.00 91.31 215 GLY A N 1
ATOM 1666 C CA . GLY A 1 215 ? -15.474 9.351 4.073 1.00 91.31 215 GLY A CA 1
ATOM 1667 C C . GLY A 1 215 ? -16.585 8.632 4.827 1.00 91.31 215 GLY A C 1
ATOM 1668 O O . GLY A 1 215 ? -17.025 9.107 5.875 1.00 91.31 215 GLY A O 1
ATOM 1669 N N . PHE A 1 216 ? -16.971 7.441 4.365 1.00 86.50 216 PHE A N 1
ATOM 1670 C CA . PHE A 1 216 ? -17.921 6.594 5.070 1.00 86.50 216 PHE A CA 1
ATOM 1671 C C . PHE A 1 216 ? -17.445 6.234 6.490 1.00 86.50 216 PHE A C 1
ATOM 1673 O O . PHE A 1 216 ? -18.178 6.466 7.453 1.00 86.50 216 PHE A O 1
ATOM 1680 N N . PHE A 1 217 ? -16.218 5.730 6.656 1.00 85.31 217 PHE A N 1
ATOM 1681 C CA . PHE A 1 217 ? -15.691 5.375 7.982 1.00 85.31 217 PHE A CA 1
ATOM 1682 C C . PHE A 1 217 ? -15.477 6.591 8.886 1.00 85.31 217 PHE A C 1
ATOM 1684 O O . PHE A 1 217 ? -15.822 6.549 10.069 1.00 85.31 217 PHE A O 1
ATOM 1691 N N . LEU A 1 218 ? -14.956 7.693 8.344 1.00 89.31 218 LEU A N 1
ATOM 1692 C CA . LEU A 1 218 ? -14.758 8.934 9.093 1.00 89.31 218 LEU A CA 1
ATOM 1693 C C . LEU A 1 218 ? -16.088 9.505 9.594 1.00 89.31 218 LEU A C 1
ATOM 1695 O O . LEU A 1 218 ? -16.185 9.916 10.752 1.00 89.31 218 LEU A O 1
ATOM 1699 N N . PHE A 1 219 ? -17.125 9.486 8.754 1.00 88.06 219 PHE A N 1
ATOM 1700 C CA . PHE A 1 219 ? -18.468 9.901 9.145 1.00 88.06 219 PHE A CA 1
ATOM 1701 C C . PHE A 1 219 ? -19.021 9.023 10.272 1.00 88.06 219 PHE A C 1
ATOM 1703 O O . PHE A 1 219 ? -19.511 9.556 11.266 1.00 88.06 219 PHE A O 1
ATOM 1710 N N . GLN A 1 220 ? -18.892 7.695 10.164 1.00 81.88 220 GLN A N 1
ATOM 1711 C CA . GLN A 1 220 ? -19.359 6.770 11.205 1.00 81.88 220 GLN A CA 1
ATOM 1712 C C . GLN A 1 220 ? -18.644 6.966 12.545 1.00 81.88 220 GLN A C 1
ATOM 1714 O O . GLN A 1 220 ? -19.272 6.927 13.600 1.00 81.88 220 GLN A O 1
ATOM 1719 N N . VAL A 1 221 ? -17.335 7.208 12.518 1.00 84.31 221 VAL A N 1
ATOM 1720 C CA . VAL A 1 221 ? -16.538 7.421 13.732 1.00 84.31 221 VAL A CA 1
ATOM 1721 C C . VAL A 1 221 ? -16.875 8.748 14.425 1.00 84.31 221 VAL A C 1
ATOM 1723 O O . VAL A 1 221 ? -16.880 8.823 15.664 1.00 84.31 221 VAL A O 1
ATOM 1726 N N . ASN A 1 222 ? -17.159 9.794 13.644 1.00 85.12 222 ASN A N 1
ATOM 1727 C CA . ASN A 1 222 ? -17.466 11.130 14.157 1.00 85.12 222 ASN A CA 1
ATOM 1728 C C . ASN A 1 222 ? -18.917 11.277 14.623 1.00 85.12 222 ASN A C 1
ATOM 1730 O O . ASN A 1 222 ? -19.154 11.990 15.594 1.00 85.12 222 ASN A O 1
ATOM 1734 N N . ASN A 1 223 ? -19.853 10.569 13.991 1.00 82.69 223 ASN A N 1
ATOM 1735 C CA . ASN A 1 223 ? -21.270 10.576 14.338 1.00 82.69 223 ASN A CA 1
ATOM 1736 C C . ASN A 1 223 ? -21.704 9.185 14.821 1.00 82.69 223 ASN A C 1
ATOM 1738 O O . ASN A 1 223 ? -22.390 8.474 14.077 1.00 82.69 223 ASN A O 1
ATOM 1742 N N . PRO A 1 224 ? -21.316 8.768 16.046 1.00 65.62 224 PRO A N 1
ATOM 1743 C CA . PRO A 1 224 ? -21.868 7.568 16.653 1.00 65.62 224 PRO A CA 1
ATOM 1744 C C . PRO A 1 224 ? -23.349 7.845 16.908 1.00 65.62 224 PRO A C 1
ATOM 1746 O O . PRO A 1 224 ? -23.714 8.427 17.925 1.00 65.62 224 PRO A O 1
ATOM 1749 N N . THR A 1 225 ? -24.200 7.520 15.938 1.00 58.72 225 THR A N 1
ATOM 1750 C CA . THR A 1 225 ? -25.648 7.619 16.109 1.00 58.72 225 THR A CA 1
ATOM 1751 C C . THR A 1 225 ? -25.984 6.744 17.302 1.00 58.72 225 THR A C 1
ATOM 1753 O O . THR A 1 225 ? -25.682 5.551 17.296 1.00 58.72 225 THR A O 1
ATOM 1756 N N . THR A 1 226 ? -26.525 7.349 18.357 1.00 54.84 226 THR A N 1
ATOM 1757 C CA . THR A 1 226 ? -27.046 6.630 19.513 1.00 54.84 226 THR A CA 1
ATOM 1758 C C . THR A 1 226 ? -28.044 5.615 18.988 1.00 54.84 226 THR A C 1
ATOM 1760 O O . THR A 1 226 ? -29.101 5.972 18.479 1.00 54.84 226 THR A O 1
ATOM 1763 N N . THR A 1 227 ? -27.675 4.339 19.069 1.00 53.28 227 THR A N 1
ATOM 1764 C CA . THR A 1 227 ? -28.371 3.195 18.466 1.00 53.28 227 THR A CA 1
ATOM 1765 C C . THR A 1 227 ? -29.858 3.134 18.842 1.00 53.28 227 THR A C 1
ATOM 1767 O O . THR A 1 227 ? -30.643 2.545 18.106 1.00 53.28 227 THR A O 1
ATOM 1770 N N . LYS A 1 228 ? -30.252 3.808 19.935 1.00 51.78 228 LYS A N 1
ATOM 1771 C CA . LYS A 1 228 ? -31.641 4.002 20.373 1.00 51.78 228 LYS A CA 1
ATOM 1772 C C . LYS A 1 228 ? -32.539 4.675 19.333 1.00 51.78 228 LYS A C 1
ATOM 1774 O O . LYS A 1 228 ? -33.542 4.088 18.963 1.00 51.78 228 LYS A O 1
ATOM 1779 N N . GLU A 1 229 ? -32.162 5.835 18.799 1.00 51.91 229 GLU A N 1
ATOM 1780 C CA . GLU A 1 229 ? -33.048 6.580 17.879 1.00 51.91 229 GLU A CA 1
ATOM 1781 C C . GLU A 1 229 ? -33.206 5.876 16.522 1.00 51.91 229 GLU A C 1
ATOM 1783 O O . GLU A 1 229 ? -34.171 6.086 15.793 1.00 51.91 229 GLU A O 1
ATOM 1788 N N . ARG A 1 230 ? -32.249 5.012 16.173 1.00 49.88 230 ARG A N 1
ATOM 1789 C CA . ARG A 1 230 ? -32.174 4.382 14.853 1.00 49.88 230 ARG A CA 1
ATOM 1790 C C . ARG A 1 230 ? -32.856 3.018 14.789 1.00 49.88 230 ARG A C 1
ATOM 1792 O O . ARG A 1 230 ? -33.407 2.676 13.747 1.00 49.88 230 ARG A O 1
ATOM 1799 N N . GLY A 1 231 ? -32.830 2.265 15.893 1.00 54.12 231 GLY A N 1
ATOM 1800 C CA . GLY A 1 231 ? -33.680 1.086 16.064 1.00 54.12 231 GLY A CA 1
ATOM 1801 C C . GLY A 1 231 ? -35.156 1.478 16.061 1.00 54.12 231 GLY A C 1
ATOM 1802 O O . GLY A 1 231 ? -35.934 0.868 15.341 1.00 54.12 231 GLY A O 1
ATOM 1803 N N . GLU A 1 232 ? -35.507 2.570 16.745 1.00 52.28 232 GLU A N 1
ATOM 1804 C CA . GLU A 1 232 ? -36.877 3.102 16.780 1.00 52.28 232 GLU A CA 1
ATOM 1805 C C . GLU A 1 232 ? -37.367 3.583 15.399 1.00 52.28 232 GLU A C 1
ATOM 1807 O O . GLU A 1 232 ? -38.515 3.332 15.047 1.00 52.28 232 GLU A O 1
ATOM 1812 N N . GLN A 1 233 ? -36.508 4.187 14.565 1.00 51.53 233 GLN A N 1
ATOM 1813 C CA . GLN A 1 233 ? -36.884 4.583 13.195 1.00 51.53 233 GLN A CA 1
ATOM 1814 C C . GLN A 1 233 ? -37.135 3.401 12.246 1.00 51.53 233 GLN A C 1
ATOM 1816 O O . GLN A 1 233 ? -38.031 3.472 11.410 1.00 51.53 233 GLN A O 1
ATOM 1821 N N . LEU A 1 234 ? -36.347 2.327 12.343 1.00 49.62 234 LEU A N 1
ATOM 1822 C CA . LEU A 1 234 ? -36.541 1.130 11.515 1.00 49.62 234 LEU A CA 1
ATOM 1823 C C . LEU A 1 234 ? -37.691 0.260 12.024 1.00 49.62 234 LEU A C 1
ATOM 1825 O O . LEU A 1 234 ? -38.395 -0.336 11.219 1.00 49.62 234 LEU A O 1
ATOM 1829 N N . GLN A 1 235 ? -37.896 0.210 13.339 1.00 53.31 235 GLN A N 1
ATOM 1830 C CA . GLN A 1 235 ? -39.011 -0.506 13.945 1.00 53.31 235 GLN A CA 1
ATOM 1831 C C . GLN A 1 235 ? -40.339 0.207 13.659 1.00 53.31 235 GLN A C 1
ATOM 1833 O O . GLN A 1 235 ? -41.287 -0.451 13.257 1.00 53.31 235 GLN A O 1
ATOM 1838 N N . GLY A 1 236 ? -40.371 1.545 13.690 1.00 55.31 236 GLY A N 1
ATOM 1839 C CA . GLY A 1 236 ? -41.538 2.319 13.252 1.00 55.31 236 GLY A CA 1
ATOM 1840 C C . GLY A 1 236 ? -41.914 2.097 11.780 1.00 55.31 236 GLY A C 1
ATOM 1841 O O . GLY A 1 236 ? -43.093 2.000 11.473 1.00 55.31 236 GLY A O 1
ATOM 1842 N N . LEU A 1 237 ? -40.930 1.940 10.885 1.00 51.09 237 LEU A N 1
ATOM 1843 C CA . LEU A 1 237 ? -41.169 1.638 9.463 1.00 51.09 237 LEU A CA 1
ATOM 1844 C C . LEU A 1 237 ? -41.625 0.194 9.199 1.00 51.09 237 LEU A C 1
ATOM 1846 O O . LEU A 1 237 ? -42.207 -0.069 8.155 1.00 51.09 237 LEU A O 1
ATOM 1850 N N . LEU A 1 238 ? -41.325 -0.746 10.099 1.00 55.88 238 LEU A N 1
ATOM 1851 C CA . LEU A 1 238 ? -41.746 -2.147 9.979 1.00 55.88 238 LEU A CA 1
ATOM 1852 C C . LEU A 1 238 ? -43.079 -2.414 10.692 1.00 55.88 238 LEU A C 1
ATOM 1854 O O . LEU A 1 238 ? -43.816 -3.306 10.281 1.00 55.88 238 LEU A O 1
ATOM 1858 N N . ASP A 1 239 ? -43.397 -1.637 11.729 1.00 60.47 239 ASP A N 1
ATOM 1859 C CA . ASP A 1 239 ? -44.676 -1.709 12.438 1.00 60.47 239 ASP A CA 1
ATOM 1860 C C . ASP A 1 239 ? -45.820 -1.045 11.640 1.00 60.47 239 ASP A C 1
ATOM 1862 O O . ASP A 1 239 ? -46.977 -1.425 11.822 1.00 60.47 239 ASP A O 1
ATOM 1866 N N . GLU A 1 240 ? -45.519 -0.109 10.725 1.00 57.09 240 GLU A N 1
ATOM 1867 C CA . GLU A 1 240 ? -46.517 0.505 9.826 1.00 57.09 240 GLU A CA 1
ATOM 1868 C C . GLU A 1 240 ? -47.127 -0.496 8.825 1.00 57.09 240 GLU A C 1
ATOM 1870 O O . GLU A 1 240 ? -48.300 -0.363 8.489 1.00 57.09 240 GLU A O 1
ATOM 1875 N N . ASP A 1 241 ? -46.403 -1.548 8.426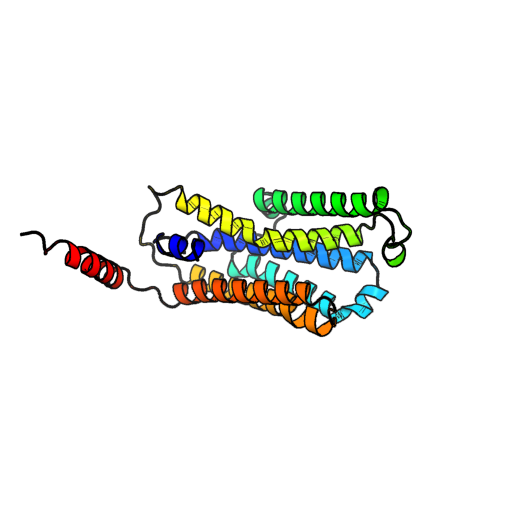 1.00 57.16 241 ASP A N 1
ATOM 1876 C CA . ASP A 1 241 ? -46.913 -2.576 7.499 1.00 57.16 241 ASP A CA 1
ATOM 1877 C C . ASP A 1 241 ? -47.688 -3.711 8.207 1.00 57.16 241 ASP A C 1
ATOM 1879 O O . ASP A 1 241 ? -48.278 -4.570 7.550 1.00 57.16 241 ASP A O 1
ATOM 1883 N N . ALA A 1 242 ? -47.706 -3.746 9.546 1.00 57.47 242 ALA A N 1
ATOM 1884 C CA . ALA A 1 242 ? -48.315 -4.831 10.324 1.00 57.47 242 ALA A CA 1
ATOM 1885 C C . ALA A 1 242 ? -49.737 -4.528 10.842 1.00 57.47 242 ALA A C 1
ATOM 1887 O O . ALA A 1 242 ? -50.330 -5.380 11.507 1.00 57.47 242 ALA A O 1
ATOM 1888 N N . GLN A 1 243 ? -50.290 -3.337 10.576 1.00 56.84 243 GLN A N 1
ATOM 1889 C CA . GLN A 1 243 ? -51.602 -2.912 11.099 1.00 56.84 243 GLN A CA 1
ATOM 1890 C C . GLN A 1 243 ? -52.748 -2.886 10.072 1.00 56.84 243 GLN A C 1
ATOM 1892 O O . GLN A 1 243 ? -53.878 -2.601 10.463 1.00 56.84 243 GLN A O 1
ATOM 1897 N N . ASP A 1 244 ? -52.502 -3.260 8.814 1.00 59.16 244 ASP A N 1
ATOM 1898 C CA . ASP A 1 244 ? -53.487 -3.172 7.720 1.00 59.16 244 ASP A CA 1
ATOM 1899 C C . ASP A 1 244 ? -54.003 -4.539 7.206 1.00 59.16 244 ASP A C 1
ATOM 1901 O O . ASP A 1 244 ? -54.349 -4.668 6.032 1.00 59.16 244 ASP A O 1
ATOM 1905 N N . ASP A 1 245 ? -54.122 -5.559 8.069 1.00 58.00 245 ASP A N 1
ATOM 1906 C CA . ASP A 1 245 ? -54.862 -6.797 7.743 1.00 58.00 245 ASP A CA 1
ATOM 1907 C C . ASP A 1 245 ? -56.174 -6.890 8.571 1.00 58.00 245 ASP A C 1
ATOM 1909 O O . ASP A 1 245 ? -56.110 -7.075 9.793 1.00 58.00 245 ASP A O 1
ATOM 1913 N N . PRO A 1 246 ? -57.362 -6.709 7.945 1.00 63.19 246 PRO A N 1
ATOM 1914 C CA . PRO A 1 246 ? -58.681 -6.749 8.595 1.00 63.19 246 PRO A CA 1
ATOM 1915 C C . PRO A 1 246 ? -59.235 -8.155 8.888 1.00 63.19 246 PRO A C 1
ATOM 1917 O O . PRO A 1 246 ? -58.931 -9.114 8.141 1.00 63.19 246 PRO A O 1
#

Secondary structure (DSSP, 8-state):
-HHHHHHTT-S-HHHHHHHHHHHHHHHHHHHHHHHHHHHHHH-HHHHHHTHHHHHHHHHHHHHHHHHHHHTS-----HHHHHH-HHHHHHHHHHHHHHHHHHHHHHHTS-TTTTTTT---S-HHHHHHHHHHHHHHHTTHHHHHHHHHHHH-TT---TTPPPPHHHHHHHHHHHHHHHHHHHIIIIIHHHHTT---HHHHHHHHHHHHHHHHHHHHHHHHHH----HHHHHHHHHHHHHGGGS---